Protein AF-A0A1H8G6H4-F1 (afdb_monomer)

Organism: NCBI:txid1333845

Sequence (285 aa):
MTRKPVVCRILAFFGGSRLGKGNLHYEVYKLEYKEWYMEYKIHKNRPGLLGDIASMLGMLEVNILTINGVEDKTRGMLLETNDDEKIRLMGEMLKKVENITVTALRSPRLVDKLAVRHGRYIDRDSDDRKTFRFTRDELGLLVDFLGELFKRDGNQVIGLRGMPRVGKTESIIAGSVCAMKRWTFVSSTMLRQTVRSQLAEDEMNPNNIFIIDGIVSTIRSNEKHYNLLKDIMSMPSTKVIEHPDIFVRESEYTYDDFDILIELRNSPSEEILYDTFTTSYSDDL

Structure (mmCIF, N/CA/C/O backbone):
data_AF-A0A1H8G6H4-F1
#
_entry.id   AF-A0A1H8G6H4-F1
#
loop_
_atom_site.group_PDB
_atom_site.id
_atom_site.type_symbol
_atom_site.label_atom_id
_atom_site.label_alt_id
_atom_site.label_comp_id
_atom_site.label_asym_id
_atom_site.label_entity_id
_atom_site.label_seq_id
_atom_site.pdbx_PDB_ins_code
_atom_site.Cartn_x
_atom_site.Cartn_y
_atom_site.Cartn_z
_atom_site.occupancy
_atom_site.B_iso_or_equiv
_atom_site.auth_seq_id
_atom_site.auth_comp_id
_atom_site.auth_asym_id
_atom_site.auth_atom_id
_atom_site.pdbx_PDB_model_num
ATOM 1 N N . MET A 1 1 ? 20.762 1.946 19.469 1.00 32.09 1 MET A N 1
ATOM 2 C CA . MET A 1 1 ? 20.998 1.397 20.823 1.00 32.09 1 MET A CA 1
ATOM 3 C C . MET A 1 1 ? 19.678 1.433 21.590 1.00 32.09 1 MET A C 1
ATOM 5 O O . MET A 1 1 ? 19.413 2.365 22.332 1.00 32.09 1 MET A O 1
ATOM 9 N N . THR A 1 2 ? 18.791 0.473 21.331 1.00 30.77 2 THR A N 1
ATOM 10 C CA . THR A 1 2 ? 17.466 0.370 21.961 1.00 30.77 2 THR A CA 1
ATOM 11 C C . THR A 1 2 ? 17.541 -0.680 23.067 1.00 30.77 2 THR A C 1
ATOM 13 O O . THR A 1 2 ? 17.725 -1.866 22.801 1.00 30.77 2 THR A O 1
ATOM 16 N N . ARG A 1 3 ? 17.464 -0.243 24.330 1.00 34.09 3 ARG A N 1
ATOM 17 C CA . ARG A 1 3 ? 17.368 -1.146 25.486 1.00 34.09 3 ARG A CA 1
ATOM 18 C C . ARG A 1 3 ? 15.993 -1.818 25.452 1.00 34.09 3 ARG A C 1
ATOM 20 O O . ARG A 1 3 ? 14.999 -1.181 25.780 1.00 34.09 3 ARG A O 1
ATOM 27 N N . LYS A 1 4 ? 15.931 -3.085 25.039 1.00 33.97 4 LYS A N 1
ATOM 28 C CA . LYS A 1 4 ? 14.749 -3.933 25.257 1.00 33.97 4 LYS A CA 1
ATOM 29 C C . LYS A 1 4 ? 14.719 -4.373 26.729 1.00 33.97 4 LYS A C 1
ATOM 31 O O . LYS A 1 4 ? 15.785 -4.691 27.263 1.00 33.97 4 LYS A O 1
ATOM 36 N N . PRO A 1 5 ? 13.555 -4.404 27.395 1.00 33.94 5 PRO A N 1
ATOM 37 C CA . PRO A 1 5 ? 13.465 -4.908 28.757 1.00 33.94 5 PRO A CA 1
ATOM 38 C C . PRO A 1 5 ? 13.644 -6.431 28.732 1.00 33.94 5 PRO A C 1
ATOM 40 O O . PRO A 1 5 ? 12.832 -7.158 28.167 1.00 33.94 5 PRO A O 1
ATOM 43 N N . VAL A 1 6 ? 14.733 -6.921 29.323 1.00 37.16 6 VAL A N 1
ATOM 44 C CA . VAL A 1 6 ? 14.917 -8.347 29.614 1.00 37.16 6 VAL A CA 1
ATOM 45 C C . VAL A 1 6 ? 14.203 -8.610 30.935 1.00 37.16 6 VAL A C 1
ATOM 47 O O . VAL A 1 6 ? 14.723 -8.285 32.000 1.00 37.16 6 VAL A O 1
ATOM 50 N N . VAL A 1 7 ? 12.983 -9.143 30.881 1.00 39.16 7 VAL A N 1
ATOM 51 C CA . VAL A 1 7 ? 12.269 -9.570 32.090 1.00 39.16 7 VAL A CA 1
ATOM 52 C C . VAL A 1 7 ? 12.821 -10.932 32.503 1.00 39.16 7 VAL A C 1
ATOM 54 O O . VAL A 1 7 ? 12.459 -11.964 31.947 1.00 39.16 7 VAL A O 1
ATOM 57 N N . CYS A 1 8 ? 13.729 -10.936 33.477 1.00 32.91 8 CYS A N 1
ATOM 58 C CA . CYS A 1 8 ? 14.223 -12.152 34.113 1.00 32.91 8 CYS A CA 1
ATOM 59 C C . CYS A 1 8 ? 13.204 -12.588 35.179 1.00 32.91 8 CYS A C 1
ATOM 61 O O . CYS A 1 8 ? 13.215 -12.084 36.302 1.00 32.91 8 CYS A O 1
ATOM 63 N N . ARG A 1 9 ? 12.257 -13.467 34.828 1.00 38.50 9 ARG A N 1
ATOM 64 C CA . ARG A 1 9 ? 11.313 -14.032 35.805 1.00 38.50 9 ARG A CA 1
ATOM 65 C C . ARG A 1 9 ? 12.000 -15.201 36.516 1.00 38.50 9 ARG A C 1
ATOM 67 O O . ARG A 1 9 ? 12.172 -16.267 35.935 1.00 38.50 9 ARG A O 1
ATOM 74 N N . ILE A 1 10 ? 12.399 -15.004 37.773 1.00 37.19 10 ILE A N 1
ATOM 75 C CA . ILE A 1 10 ? 12.846 -16.097 38.646 1.00 37.19 10 ILE A CA 1
ATOM 76 C C . ILE A 1 10 ? 11.605 -16.926 38.996 1.00 37.19 10 ILE A C 1
ATOM 78 O O . ILE A 1 10 ? 10.792 -16.519 39.824 1.00 37.19 10 ILE A O 1
ATOM 82 N N . LEU A 1 11 ? 11.440 -18.084 38.358 1.00 36.09 11 LEU A N 1
ATOM 83 C CA . LEU A 1 11 ? 10.538 -19.126 38.846 1.00 36.09 11 LEU A CA 1
ATOM 84 C C . LEU A 1 11 ? 11.180 -19.743 40.095 1.00 36.09 11 LEU A C 1
ATOM 86 O O . LEU A 1 11 ? 11.987 -20.665 40.013 1.00 36.09 11 LEU A O 1
ATOM 90 N N . ALA A 1 12 ? 10.856 -19.193 41.265 1.00 33.31 12 ALA A N 1
ATOM 91 C CA . ALA A 1 12 ? 11.192 -19.813 42.538 1.00 33.31 12 ALA A CA 1
ATOM 92 C C . ALA A 1 12 ? 10.296 -21.048 42.727 1.00 33.31 12 ALA A C 1
ATOM 94 O O . ALA A 1 12 ? 9.159 -20.943 43.184 1.00 33.31 12 ALA A O 1
ATOM 95 N N . PHE A 1 13 ? 10.799 -22.223 42.348 1.00 32.94 13 PHE A N 1
ATOM 96 C CA . PHE A 1 13 ? 10.204 -23.498 42.741 1.00 32.94 13 PHE A CA 1
ATOM 97 C C . PHE A 1 13 ? 10.356 -23.651 44.263 1.00 32.94 13 PHE A C 1
ATOM 99 O O . PHE A 1 13 ? 11.442 -23.927 44.771 1.00 32.94 13 PHE A O 1
ATOM 106 N N . PHE A 1 14 ? 9.265 -23.452 45.006 1.00 34.78 14 PHE A N 1
ATOM 107 C CA . PHE A 1 14 ? 9.175 -23.881 46.400 1.00 34.78 14 PHE A CA 1
ATOM 108 C C . PHE A 1 14 ? 9.024 -25.407 46.420 1.00 34.78 14 PHE A C 1
ATOM 110 O O . PHE A 1 14 ? 7.949 -25.946 46.180 1.00 34.78 14 PHE A O 1
ATOM 117 N N . GLY A 1 15 ? 10.121 -26.105 46.696 1.00 31.62 15 GLY A N 1
ATOM 118 C CA . GLY A 1 15 ? 10.146 -27.546 46.916 1.00 31.62 15 GLY A CA 1
ATOM 119 C C . GLY A 1 15 ? 11.452 -27.914 47.600 1.00 31.62 15 GLY A C 1
ATOM 120 O O . GLY A 1 15 ? 12.518 -27.821 47.003 1.00 31.62 15 GLY A O 1
ATOM 121 N N . GLY A 1 16 ? 11.378 -28.224 48.892 1.00 37.16 16 GLY A N 1
ATOM 122 C CA . GLY A 1 16 ? 12.545 -28.449 49.733 1.00 37.16 16 GLY A CA 1
ATOM 123 C C . GLY A 1 16 ? 13.411 -29.643 49.319 1.00 37.16 16 GLY A C 1
ATOM 124 O O . GLY A 1 16 ? 12.950 -30.590 48.691 1.00 37.16 16 GLY A O 1
ATOM 125 N N . SER A 1 17 ? 14.640 -29.601 49.842 1.00 36.44 17 SER A N 1
ATOM 126 C CA . SER A 1 17 ? 15.633 -30.671 50.033 1.00 36.44 17 SER A CA 1
ATOM 127 C C . SER A 1 17 ? 16.762 -30.870 48.991 1.00 36.44 17 SER A C 1
ATOM 129 O O . SER A 1 17 ? 16.577 -31.376 47.896 1.00 36.44 17 SER A O 1
ATOM 131 N N . ARG A 1 18 ? 17.974 -30.541 49.483 1.00 39.38 18 ARG A N 1
ATOM 132 C CA . ARG A 1 18 ? 19.340 -31.036 49.183 1.00 39.38 18 ARG A CA 1
ATOM 133 C C . ARG A 1 18 ? 19.968 -30.805 47.791 1.00 39.38 18 ARG A C 1
ATOM 135 O O . ARG A 1 18 ? 19.714 -31.521 46.840 1.00 39.38 18 ARG A O 1
ATOM 142 N N . LEU A 1 19 ? 20.944 -29.884 47.804 1.00 43.44 19 LEU A N 1
ATOM 143 C CA . LEU A 1 19 ? 22.261 -29.897 47.134 1.00 43.44 19 LEU A CA 1
ATOM 144 C C . LEU A 1 19 ? 22.375 -30.496 45.718 1.00 43.44 19 LEU A C 1
ATOM 146 O O . LEU A 1 19 ? 22.555 -31.695 45.538 1.00 43.44 19 LEU A O 1
ATOM 150 N N . GLY A 1 20 ? 22.530 -29.596 44.747 1.00 33.31 20 GLY A N 1
ATOM 151 C CA . GLY A 1 20 ? 23.263 -29.821 43.505 1.00 33.31 20 GLY A CA 1
ATOM 152 C C . GLY A 1 20 ? 23.556 -28.472 42.853 1.00 33.31 20 GLY A C 1
ATOM 153 O O . GLY A 1 20 ? 22.636 -27.685 42.650 1.00 33.31 20 GLY A O 1
ATOM 154 N N . LYS A 1 21 ? 24.826 -28.159 42.560 1.00 40.12 21 LYS A N 1
ATOM 155 C CA . LYS A 1 21 ? 25.199 -27.001 41.729 1.00 40.12 21 LYS A CA 1
ATOM 156 C C . LYS A 1 21 ? 24.709 -27.262 40.299 1.00 40.12 21 LYS A C 1
ATOM 158 O O . LYS A 1 21 ? 25.462 -27.759 39.471 1.00 40.12 21 LYS A O 1
ATOM 163 N N . GLY A 1 22 ? 23.434 -26.998 40.035 1.00 35.03 22 GLY A N 1
ATOM 164 C CA . GLY A 1 22 ? 22.866 -27.017 38.693 1.00 35.03 22 GLY A CA 1
ATOM 165 C C . GLY A 1 22 ? 23.178 -25.698 37.998 1.00 35.03 22 GLY A C 1
ATOM 166 O O . GLY A 1 22 ? 22.845 -24.635 38.520 1.00 35.03 22 GLY A O 1
ATOM 167 N N . ASN A 1 23 ? 23.827 -25.760 36.835 1.00 37.78 23 ASN A N 1
ATOM 168 C CA . ASN A 1 23 ? 23.884 -24.632 35.912 1.00 37.78 23 ASN A CA 1
ATOM 169 C C . ASN A 1 23 ? 22.447 -24.185 35.622 1.00 37.78 23 ASN A C 1
ATOM 171 O O . ASN A 1 23 ? 21.677 -24.944 35.033 1.00 37.78 23 ASN A O 1
ATOM 175 N N . LEU A 1 24 ? 22.081 -22.969 36.041 1.00 39.28 24 LEU A N 1
ATOM 176 C CA . LEU A 1 24 ? 20.853 -22.338 35.572 1.00 39.28 24 LEU A CA 1
ATOM 177 C C . LEU A 1 24 ? 21.016 -22.086 34.071 1.00 39.28 24 LEU A C 1
ATOM 179 O O . LEU A 1 24 ? 21.662 -21.126 33.653 1.00 39.28 24 LEU A O 1
ATOM 183 N N . HIS A 1 25 ? 20.442 -22.970 33.263 1.00 39.91 25 HIS A N 1
ATOM 184 C CA . HIS A 1 25 ? 20.165 -22.680 31.868 1.00 39.91 25 HIS A CA 1
ATOM 185 C C . HIS A 1 25 ? 19.102 -21.578 31.836 1.00 39.91 25 HIS A C 1
ATOM 187 O O . HIS A 1 25 ? 17.925 -21.825 32.089 1.00 39.91 25 HIS A O 1
ATOM 193 N N . TYR A 1 26 ? 19.529 -20.343 31.576 1.00 48.12 26 TYR A N 1
ATOM 194 C CA . TYR A 1 26 ? 18.616 -19.256 31.248 1.00 48.12 26 TYR A CA 1
ATOM 195 C C . TYR A 1 26 ? 18.152 -19.456 29.812 1.00 48.12 26 TYR A C 1
ATOM 197 O O . TYR A 1 26 ? 18.819 -19.054 28.859 1.00 48.12 26 TYR A O 1
ATOM 205 N N . GLU A 1 27 ? 17.012 -20.111 29.657 1.00 46.81 27 GLU A N 1
ATOM 206 C CA . GLU A 1 27 ? 16.301 -20.128 28.392 1.00 46.81 27 GLU A CA 1
ATOM 207 C C . GLU A 1 27 ? 15.645 -18.751 28.232 1.00 46.81 27 GLU A C 1
ATOM 209 O O . GLU A 1 27 ? 14.712 -18.383 28.948 1.00 46.81 27 GLU A O 1
ATOM 214 N N . VAL A 1 28 ? 16.217 -17.917 27.362 1.00 50.47 28 VAL A N 1
ATOM 215 C CA . VAL A 1 28 ? 15.643 -16.612 27.031 1.00 50.47 28 VAL A CA 1
ATOM 216 C C . VAL A 1 28 ? 14.411 -16.875 26.171 1.00 50.47 28 VAL A C 1
ATOM 218 O O . VAL A 1 28 ? 14.498 -16.936 24.947 1.00 50.47 28 VAL A O 1
ATOM 221 N N . TYR A 1 29 ? 13.255 -17.044 26.812 1.00 53.50 29 TYR A N 1
ATOM 222 C CA . TYR A 1 29 ? 11.973 -17.061 26.117 1.00 53.50 29 TYR A CA 1
ATOM 223 C C . TYR A 1 29 ? 11.752 -15.680 25.501 1.00 53.50 29 TYR A C 1
ATOM 225 O O . TYR A 1 29 ? 11.458 -14.696 26.183 1.00 53.50 29 TYR A O 1
ATOM 233 N N . LYS A 1 30 ? 11.951 -15.589 24.188 1.00 53.22 30 LYS A N 1
ATOM 234 C CA . LYS A 1 30 ? 11.634 -14.396 23.413 1.00 53.22 30 LYS A CA 1
ATOM 235 C C . LYS A 1 30 ? 10.109 -14.323 23.336 1.00 53.22 30 LYS A C 1
ATOM 237 O O . LYS A 1 30 ? 9.498 -15.080 22.594 1.00 53.22 30 LYS A O 1
ATOM 242 N N . LEU A 1 31 ? 9.495 -13.467 24.152 1.00 65.88 31 LEU A N 1
ATOM 243 C CA . LEU A 1 31 ? 8.061 -13.196 24.055 1.00 65.88 31 LEU A CA 1
ATOM 244 C C . LEU A 1 31 ? 7.790 -12.574 22.682 1.00 65.88 31 LEU A C 1
ATOM 246 O O . LEU A 1 31 ? 8.259 -11.471 22.394 1.00 65.88 31 LEU A O 1
ATOM 250 N N . GLU A 1 32 ? 7.087 -13.308 21.826 1.00 83.06 32 GLU A N 1
ATOM 251 C CA . GLU A 1 32 ? 6.642 -12.803 20.534 1.00 83.06 32 GLU A CA 1
ATOM 252 C C . GLU A 1 32 ? 5.376 -11.980 20.734 1.00 83.06 32 GLU A C 1
ATOM 254 O O . GLU A 1 32 ? 4.321 -12.493 21.099 1.00 83.06 32 GLU A O 1
ATOM 259 N N . TYR A 1 33 ? 5.507 -10.676 20.520 1.00 88.94 33 TYR A N 1
ATOM 260 C CA . TYR A 1 33 ? 4.379 -9.765 20.486 1.00 88.94 33 TYR A CA 1
ATOM 261 C C . TYR A 1 33 ? 3.776 -9.772 19.082 1.00 88.94 33 TYR A C 1
ATOM 263 O O . TYR A 1 33 ? 4.491 -9.682 18.083 1.00 88.94 33 TYR A O 1
ATOM 271 N N . LYS A 1 34 ? 2.453 -9.891 19.018 1.00 93.12 34 LYS A N 1
ATOM 272 C CA . LYS A 1 34 ? 1.665 -9.857 17.792 1.00 93.12 34 LYS A CA 1
ATOM 273 C C . LYS A 1 34 ? 0.885 -8.555 17.720 1.00 93.12 34 LYS A C 1
ATOM 275 O O . LYS A 1 34 ? 0.299 -8.108 18.708 1.00 93.12 34 LYS A O 1
ATOM 280 N N . GLU A 1 35 ? 0.847 -7.981 16.526 1.00 95.00 35 GLU A N 1
ATOM 281 C CA . GLU A 1 35 ? 0.029 -6.811 16.239 1.00 95.00 35 GLU A CA 1
ATOM 282 C C . GLU A 1 35 ? -1.408 -7.209 15.888 1.00 95.00 35 GLU A C 1
ATOM 284 O O . GLU A 1 35 ? -1.658 -8.182 15.170 1.00 95.00 35 GLU A O 1
ATOM 289 N N . TRP A 1 36 ? -2.354 -6.391 16.336 1.00 96.69 36 TRP A N 1
ATOM 290 C CA . TRP A 1 36 ? -3.782 -6.540 16.097 1.00 96.69 36 TRP A CA 1
ATOM 291 C C . TRP A 1 36 ? -4.374 -5.220 15.613 1.00 96.69 36 TRP A C 1
ATOM 293 O O . TRP A 1 36 ? -3.993 -4.142 16.060 1.00 96.69 36 TRP A O 1
ATOM 303 N N . TYR A 1 37 ? -5.329 -5.304 14.698 1.00 96.56 37 TYR A N 1
ATOM 304 C CA . TYR A 1 37 ? -6.153 -4.187 14.273 1.00 96.56 37 TYR A CA 1
ATOM 305 C C . TYR A 1 37 ? -7.534 -4.303 14.901 1.00 96.56 37 TYR A C 1
ATOM 307 O O . TYR A 1 37 ? -8.221 -5.312 14.715 1.00 96.56 37 TYR A O 1
ATOM 315 N N . MET A 1 38 ? -7.936 -3.251 15.607 1.00 96.00 38 MET A N 1
ATOM 316 C CA . MET A 1 38 ? -9.292 -3.075 16.101 1.00 96.00 38 MET A CA 1
ATOM 317 C C . MET A 1 38 ? -9.921 -1.854 15.438 1.00 96.00 38 MET A C 1
ATOM 319 O O . MET A 1 38 ? -9.340 -0.771 15.441 1.00 96.00 38 MET A O 1
ATOM 323 N N . GLU A 1 39 ? -11.132 -2.015 14.927 1.00 95.50 39 GLU A N 1
ATOM 324 C CA . GLU A 1 39 ? -11.950 -0.925 14.409 1.00 95.50 39 GLU A CA 1
ATOM 325 C C . GLU A 1 39 ? -13.295 -0.923 15.119 1.00 95.50 39 GLU A C 1
ATOM 327 O O . GLU A 1 39 ? -13.893 -1.981 15.345 1.00 95.50 39 GLU A O 1
ATOM 332 N N . TYR A 1 40 ? -13.773 0.263 15.478 1.00 94.25 40 TYR A N 1
ATOM 333 C CA . TYR A 1 40 ? -15.100 0.414 16.048 1.00 94.25 40 TYR A CA 1
ATOM 334 C C . TYR A 1 40 ? -15.781 1.702 15.597 1.00 94.25 40 TYR A C 1
ATOM 336 O O . TYR A 1 40 ? -15.162 2.763 15.483 1.00 94.25 40 TYR A O 1
ATOM 344 N N . LYS A 1 41 ? -17.096 1.608 15.399 1.00 93.81 41 LYS A N 1
ATOM 345 C CA . LYS A 1 41 ? -17.983 2.733 15.106 1.00 93.81 41 LYS A CA 1
ATOM 346 C C . LYS A 1 41 ? -18.648 3.220 16.385 1.00 93.81 41 LYS A C 1
ATOM 348 O O . LYS A 1 41 ? -19.178 2.422 17.153 1.00 93.81 41 LYS A O 1
ATOM 353 N N . ILE A 1 42 ? -18.640 4.527 16.607 1.00 92.81 42 ILE A N 1
ATOM 354 C CA . ILE A 1 42 ? -19.273 5.181 17.751 1.00 92.81 42 ILE A CA 1
ATOM 355 C C . ILE A 1 42 ? -20.711 5.548 17.378 1.00 92.81 42 ILE A C 1
ATOM 357 O O . ILE A 1 42 ? -20.947 6.320 16.451 1.00 92.81 42 ILE A O 1
ATOM 361 N N . HIS A 1 43 ? -21.684 5.050 18.137 1.00 90.12 43 HIS A N 1
ATOM 362 C CA . HIS A 1 43 ? -23.098 5.410 17.970 1.00 90.12 43 HIS A CA 1
ATOM 363 C C . HIS A 1 43 ? -23.477 6.591 18.855 1.00 90.12 43 HIS A C 1
ATOM 365 O O . HIS A 1 43 ? -24.101 7.550 18.397 1.00 90.12 43 HIS A O 1
ATOM 371 N N . LYS A 1 44 ? -23.032 6.552 20.116 1.00 84.19 44 LYS A N 1
ATOM 372 C CA . LYS A 1 44 ? -23.250 7.603 21.116 1.00 84.19 44 LYS A CA 1
ATOM 373 C C . LYS A 1 44 ? -21.903 8.146 21.576 1.00 84.19 44 LYS A C 1
ATOM 375 O O . LYS A 1 44 ? -21.168 7.482 22.306 1.00 84.19 44 LYS A O 1
ATOM 380 N N . ASN A 1 45 ? -21.576 9.359 21.136 1.00 75.56 45 ASN A N 1
ATOM 381 C CA . ASN A 1 45 ? -20.329 10.013 21.515 1.00 75.56 45 ASN A CA 1
ATOM 382 C C . ASN A 1 45 ? -20.455 10.592 22.930 1.00 75.56 45 ASN A C 1
ATOM 384 O O . ASN A 1 45 ? -20.861 11.740 23.103 1.00 75.56 45 ASN A O 1
ATOM 388 N N . ARG A 1 46 ? -20.155 9.771 23.941 1.00 82.81 46 ARG A N 1
ATOM 389 C CA . ARG A 1 46 ? -20.073 10.229 25.329 1.00 82.81 46 ARG A CA 1
ATOM 390 C C . ARG A 1 46 ? -18.642 10.654 25.672 1.00 82.81 46 ARG A C 1
ATOM 392 O O . ARG A 1 46 ? -17.706 9.918 25.336 1.00 82.81 46 ARG A O 1
ATOM 399 N N . PRO A 1 47 ? -18.452 11.785 26.375 1.00 77.00 47 PRO A N 1
ATOM 400 C CA . PRO A 1 47 ? -17.165 12.114 26.976 1.00 77.00 47 PRO A CA 1
ATOM 401 C C . PRO A 1 47 ? -16.636 10.921 27.788 1.00 77.00 47 PRO A C 1
ATOM 403 O O . PRO A 1 47 ? -17.391 10.287 28.524 1.00 77.00 47 PRO A O 1
ATOM 406 N N . GLY A 1 48 ? -15.359 10.579 27.608 1.00 83.81 48 GLY A N 1
ATOM 407 C CA . GLY A 1 48 ? -14.706 9.479 28.329 1.00 83.81 48 GLY A CA 1
ATOM 408 C C . GLY A 1 48 ? -14.766 8.096 27.668 1.00 83.81 48 GLY A C 1
ATOM 409 O O . GLY A 1 48 ? -14.026 7.222 28.095 1.00 83.81 48 GLY A O 1
ATOM 410 N N . LEU A 1 49 ? -15.530 7.885 26.585 1.00 87.75 49 LEU A N 1
ATOM 411 C CA . LEU A 1 49 ? -15.616 6.570 25.919 1.00 87.75 49 LEU A CA 1
ATOM 412 C C . LEU A 1 49 ? -14.245 5.999 25.514 1.00 87.75 49 LEU A C 1
ATOM 414 O O . LEU A 1 49 ? -13.980 4.817 25.710 1.00 87.75 49 LEU A O 1
ATOM 418 N N . LEU A 1 50 ? -13.375 6.842 24.950 1.00 88.56 50 LEU A N 1
ATOM 419 C CA . LEU A 1 50 ? -12.011 6.438 24.609 1.00 88.56 50 LEU A CA 1
ATOM 420 C C . LEU A 1 50 ? -11.189 6.105 25.862 1.00 88.56 50 LEU A C 1
ATOM 422 O O . LEU A 1 50 ? -10.411 5.158 25.838 1.00 88.56 50 LEU A O 1
ATOM 426 N N . GLY A 1 51 ? -11.383 6.863 26.944 1.00 90.44 51 GLY A N 1
ATOM 427 C CA . GLY A 1 51 ? -10.747 6.597 28.231 1.00 90.44 51 GLY A CA 1
ATOM 428 C C . GLY A 1 51 ? -11.114 5.212 28.751 1.00 90.44 51 GLY A C 1
ATOM 429 O O . GLY A 1 51 ? -10.224 4.442 29.076 1.00 90.44 51 GLY A O 1
ATOM 430 N N . ASP A 1 52 ? -12.395 4.850 28.710 1.00 89.69 52 ASP A N 1
ATOM 431 C CA . ASP A 1 52 ? -12.865 3.549 29.194 1.00 89.69 52 ASP A CA 1
ATOM 432 C C . ASP A 1 52 ? -12.293 2.377 28.380 1.00 89.69 52 ASP A C 1
ATOM 434 O O . ASP A 1 52 ? -11.854 1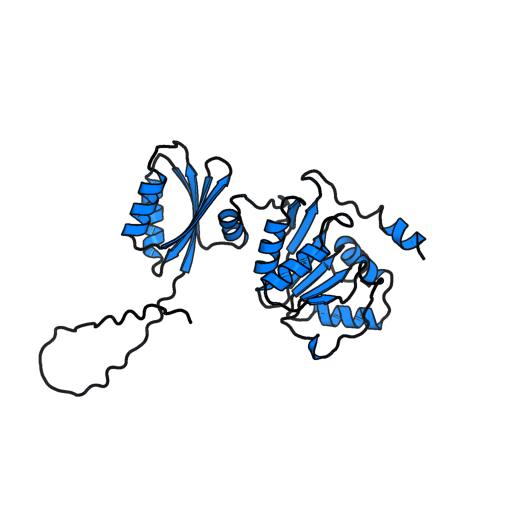.376 28.948 1.00 89.69 52 ASP A O 1
ATOM 438 N N . ILE A 1 53 ? -12.239 2.512 27.048 1.00 91.38 53 ILE A N 1
ATOM 439 C CA . ILE A 1 53 ? -11.616 1.508 26.168 1.00 91.38 53 ILE A CA 1
ATOM 440 C C . ILE A 1 53 ? -10.111 1.404 26.459 1.00 91.38 53 ILE A C 1
ATOM 442 O O . ILE A 1 53 ? -9.584 0.299 26.584 1.00 91.38 53 ILE A O 1
ATOM 446 N N . ALA A 1 54 ? -9.419 2.539 26.604 1.00 91.50 54 ALA A N 1
ATOM 447 C CA . ALA A 1 54 ? -7.991 2.576 26.911 1.00 91.50 54 ALA A CA 1
ATOM 448 C C . ALA A 1 54 ? -7.675 1.992 28.298 1.00 91.50 54 ALA A C 1
ATOM 450 O O . ALA A 1 54 ? -6.687 1.276 28.446 1.00 91.50 54 ALA A O 1
ATOM 451 N N . SER A 1 55 ? -8.523 2.235 29.301 1.00 91.88 55 SER A N 1
ATOM 452 C CA . SER A 1 55 ? -8.396 1.642 30.633 1.00 91.88 55 SER A CA 1
ATOM 453 C C . SER A 1 55 ? -8.548 0.124 30.591 1.00 91.88 55 SER A C 1
ATOM 455 O O . SER A 1 55 ? -7.728 -0.576 31.177 1.00 91.88 55 SER A O 1
ATOM 457 N N . MET A 1 56 ? -9.535 -0.400 29.858 1.00 91.31 56 MET A N 1
ATOM 458 C CA . MET A 1 56 ? -9.715 -1.846 29.687 1.00 91.31 56 MET A CA 1
ATOM 459 C C . MET A 1 56 ? -8.513 -2.493 28.978 1.00 91.31 56 MET A C 1
ATOM 461 O O . MET A 1 56 ? -8.025 -3.530 29.424 1.00 91.31 56 MET A O 1
ATOM 465 N N . LEU A 1 57 ? -8.002 -1.866 27.913 1.00 93.31 57 LEU A N 1
ATOM 466 C CA . LEU A 1 57 ? -6.777 -2.298 27.229 1.00 93.31 57 LEU A CA 1
ATOM 467 C C . LEU A 1 57 ? -5.579 -2.324 28.187 1.00 93.31 57 LEU A C 1
ATOM 469 O O . LEU A 1 57 ? -4.854 -3.316 28.241 1.00 93.31 57 LEU A O 1
ATOM 473 N N . GLY A 1 58 ? -5.422 -1.274 28.997 1.00 90.69 58 GLY A N 1
ATOM 474 C CA . GLY A 1 58 ? -4.382 -1.190 30.020 1.00 90.69 58 GLY A CA 1
ATOM 475 C C . GLY A 1 58 ? -4.492 -2.287 31.082 1.00 90.69 58 GLY A C 1
ATOM 476 O O . GLY A 1 58 ? -3.484 -2.889 31.436 1.00 90.69 58 GLY A O 1
ATOM 477 N N . MET A 1 59 ? -5.706 -2.604 31.547 1.00 91.75 59 MET A N 1
ATOM 478 C CA . MET A 1 59 ? -5.951 -3.682 32.519 1.00 91.75 59 MET A CA 1
ATOM 479 C C . MET A 1 59 ? -5.618 -5.072 31.971 1.00 91.75 59 MET A C 1
ATOM 481 O O . MET A 1 59 ? -5.217 -5.948 32.733 1.00 91.75 59 MET A O 1
ATOM 485 N N . LEU A 1 60 ? -5.780 -5.278 30.663 1.00 91.44 60 LEU A N 1
ATOM 486 C CA . LEU A 1 60 ? -5.388 -6.515 29.988 1.00 91.44 60 LEU A CA 1
ATOM 487 C C . LEU A 1 60 ? -3.898 -6.529 29.608 1.00 91.44 60 LEU A C 1
ATOM 489 O O . LEU A 1 60 ? -3.418 -7.536 29.096 1.00 91.44 60 LEU A O 1
ATOM 493 N N . GLU A 1 61 ? -3.148 -5.451 29.859 1.00 92.06 61 GLU A N 1
ATOM 494 C CA . GLU A 1 61 ? -1.771 -5.264 29.376 1.00 92.06 61 GLU A CA 1
ATOM 495 C C . GLU A 1 61 ? -1.673 -5.426 27.846 1.00 92.06 61 GLU A C 1
ATOM 497 O O . GLU A 1 61 ? -0.772 -6.083 27.317 1.00 92.06 61 GLU A O 1
ATOM 502 N N . VAL A 1 62 ? -2.648 -4.867 27.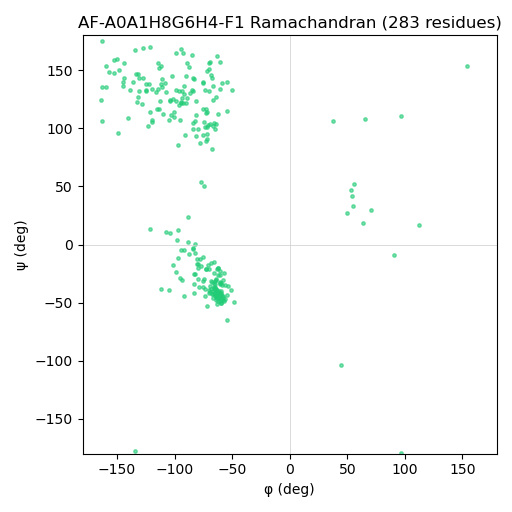128 1.00 94.50 62 VAL A N 1
ATOM 503 C CA . VAL A 1 62 ? -2.617 -4.744 25.669 1.00 94.50 62 VAL A CA 1
ATOM 504 C C . VAL A 1 62 ? -2.102 -3.350 25.330 1.00 94.50 62 VAL A C 1
ATOM 506 O O . VAL A 1 62 ? -2.698 -2.340 25.710 1.00 94.50 62 VAL A O 1
ATOM 509 N N . ASN A 1 63 ? -0.990 -3.289 24.604 1.00 93.56 63 ASN A N 1
ATOM 510 C CA . ASN A 1 63 ? -0.375 -2.029 24.210 1.00 93.56 63 ASN A CA 1
ATOM 511 C C . ASN A 1 63 ? -1.179 -1.380 23.082 1.00 93.56 63 ASN A C 1
ATOM 513 O O . ASN A 1 63 ? -1.579 -2.050 22.132 1.00 93.56 63 ASN A O 1
ATOM 517 N N . ILE A 1 64 ? -1.355 -0.061 23.149 1.00 94.94 64 ILE A N 1
ATOM 518 C CA . ILE A 1 64 ? -1.868 0.737 22.032 1.00 94.94 64 ILE A CA 1
ATOM 519 C C . ILE A 1 64 ? -0.660 1.305 21.295 1.00 94.94 64 ILE A C 1
ATOM 521 O O . ILE A 1 64 ? -0.000 2.212 21.797 1.00 94.94 64 ILE A O 1
ATOM 525 N N . LEU A 1 65 ? -0.371 0.781 20.106 1.00 93.56 65 LEU A N 1
ATOM 526 C CA . LEU A 1 65 ? 0.698 1.302 19.256 1.00 93.56 65 LEU A CA 1
ATOM 527 C C . LEU A 1 65 ? 0.290 2.631 18.621 1.00 93.56 65 LEU A C 1
ATOM 529 O O . LEU A 1 65 ? 1.073 3.575 18.560 1.00 93.56 65 LEU A O 1
ATOM 533 N N . THR A 1 66 ? -0.942 2.716 18.118 1.00 93.00 66 THR A N 1
ATOM 534 C CA . THR A 1 66 ? -1.501 3.937 17.523 1.00 93.00 66 THR A CA 1
ATOM 535 C C . THR A 1 66 ? -3.023 3.884 17.574 1.00 93.00 66 THR A C 1
ATOM 537 O O . THR A 1 66 ? -3.621 2.815 17.459 1.00 93.00 66 THR A O 1
ATOM 540 N N . ILE A 1 67 ? -3.656 5.047 17.708 1.00 92.50 67 ILE A N 1
ATOM 541 C CA . ILE A 1 67 ? -5.096 5.230 17.546 1.00 92.50 67 ILE A CA 1
ATOM 542 C C . ILE A 1 67 ? -5.367 6.483 16.720 1.00 92.50 67 ILE A C 1
ATOM 544 O O . ILE A 1 67 ? -4.732 7.512 16.942 1.00 92.50 67 ILE A O 1
ATOM 548 N N . ASN A 1 68 ? -6.347 6.416 15.819 1.00 92.31 68 ASN A N 1
ATOM 549 C CA . ASN A 1 68 ? -6.827 7.593 15.105 1.00 92.31 68 ASN A CA 1
ATOM 550 C C . ASN A 1 68 ? -8.310 7.473 14.723 1.00 92.31 68 ASN A C 1
ATOM 552 O O . ASN A 1 68 ? -8.877 6.376 14.701 1.00 92.31 68 ASN A O 1
ATOM 556 N N . GLY A 1 69 ? -8.948 8.612 14.451 1.00 90.06 69 GLY A N 1
ATOM 557 C CA . GLY A 1 69 ? -10.212 8.626 13.715 1.00 90.06 69 GLY A CA 1
ATOM 558 C C . GLY A 1 69 ? -9.919 8.329 12.250 1.00 90.06 69 GLY A C 1
ATOM 559 O O . GLY A 1 69 ? -8.963 8.884 11.727 1.00 90.06 69 GLY A O 1
ATOM 560 N N . VAL A 1 70 ? -10.681 7.430 11.627 1.00 84.75 70 VAL A N 1
ATOM 561 C CA . VAL A 1 70 ? -10.463 7.049 10.219 1.00 84.75 70 VAL A CA 1
ATOM 562 C C . VAL A 1 70 ? -11.523 7.670 9.316 1.00 84.75 70 VAL A C 1
ATOM 564 O O . VAL A 1 70 ? -11.213 8.130 8.230 1.00 84.75 70 VAL A O 1
ATOM 567 N N . GLU A 1 71 ? -12.774 7.726 9.767 1.00 84.00 71 GLU A N 1
ATOM 568 C CA . GLU A 1 71 ? -13.850 8.411 9.050 1.00 84.00 71 GLU A CA 1
ATOM 569 C C . GLU A 1 71 ? -15.018 8.655 10.006 1.00 84.00 71 GLU A C 1
ATOM 571 O O . GLU A 1 71 ? -15.389 7.755 10.762 1.00 84.00 71 GLU A O 1
ATOM 576 N N . ASP A 1 72 ? -15.601 9.856 9.996 1.00 84.38 72 ASP A N 1
ATOM 577 C CA . ASP A 1 72 ? -16.743 10.248 10.829 1.00 84.38 72 ASP A CA 1
ATOM 578 C C . ASP A 1 72 ? -16.633 9.810 12.307 1.00 84.38 72 ASP A C 1
ATOM 580 O O . ASP A 1 72 ? -15.930 10.400 13.129 1.00 84.38 72 ASP A O 1
ATOM 584 N N . LYS A 1 73 ? -17.386 8.761 12.661 1.00 88.56 73 LYS A N 1
ATOM 585 C CA . LYS A 1 73 ? -17.523 8.192 14.003 1.00 88.56 73 LYS A CA 1
ATOM 586 C C . LYS A 1 73 ? -16.746 6.884 14.159 1.00 88.56 73 LYS A C 1
ATOM 588 O O . LYS A 1 73 ? -16.934 6.188 15.155 1.00 88.56 73 LYS A O 1
ATOM 593 N N . THR A 1 74 ? -15.906 6.535 13.195 1.00 92.00 74 THR A N 1
ATOM 594 C CA . THR A 1 74 ? -15.116 5.308 13.171 1.00 92.00 74 THR A CA 1
ATOM 595 C C . THR A 1 74 ? -13.698 5.584 13.642 1.00 92.00 74 THR A C 1
ATOM 597 O O . THR A 1 74 ? -13.043 6.541 13.221 1.00 92.00 74 THR A O 1
ATOM 600 N N . ARG A 1 75 ? -13.212 4.732 14.542 1.00 92.62 75 ARG A N 1
ATOM 601 C CA . ARG A 1 75 ? -11.848 4.780 15.064 1.00 92.62 75 ARG A CA 1
ATOM 602 C C . ARG A 1 75 ? -11.150 3.462 14.797 1.00 92.62 75 ARG A C 1
ATOM 604 O O . ARG A 1 75 ? -11.731 2.398 14.999 1.00 92.62 75 ARG A O 1
ATOM 611 N N . GLY A 1 76 ? -9.894 3.565 14.389 1.00 94.88 76 GLY A N 1
ATOM 612 C CA .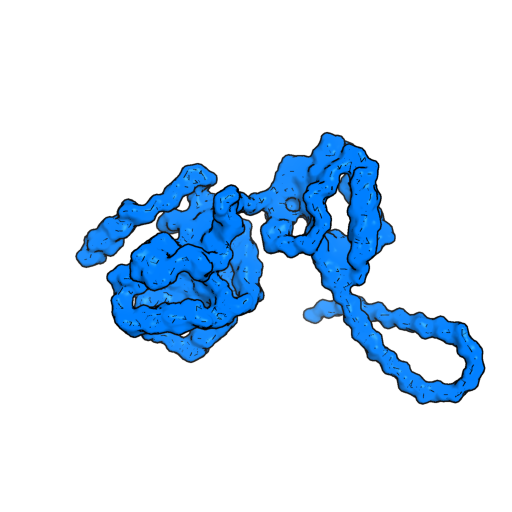 GLY A 1 76 ? -8.996 2.434 14.222 1.00 94.88 76 GLY A CA 1
ATOM 613 C C . GLY A 1 76 ? -7.889 2.474 15.270 1.00 94.88 76 GLY A C 1
ATOM 614 O O . GLY A 1 76 ? -7.386 3.544 15.623 1.00 94.88 76 GLY A O 1
ATOM 615 N N . MET A 1 77 ? -7.510 1.301 15.764 1.00 95.75 77 MET A N 1
ATOM 616 C CA . MET A 1 77 ? -6.437 1.106 16.730 1.00 95.75 77 MET A CA 1
ATOM 617 C C . MET A 1 77 ? -5.509 -0.003 16.251 1.00 95.75 77 MET A C 1
ATOM 619 O O . MET A 1 77 ? -5.960 -1.090 15.888 1.00 95.75 77 MET A O 1
ATOM 623 N N . LEU A 1 78 ? -4.208 0.275 16.291 1.00 96.12 78 LEU A N 1
ATOM 624 C CA . LEU A 1 78 ? -3.177 -0.749 16.248 1.00 96.12 78 LEU A CA 1
ATOM 625 C C . LEU A 1 78 ? -2.818 -1.111 17.681 1.00 96.12 78 LEU A C 1
ATOM 627 O O . LEU A 1 78 ? -2.426 -0.254 18.475 1.00 96.12 78 LEU A O 1
ATOM 631 N N . LEU A 1 79 ? -2.990 -2.384 17.991 1.00 96.12 79 LEU A N 1
ATOM 632 C CA . LEU A 1 79 ? -2.772 -2.974 19.296 1.00 96.12 79 LEU A CA 1
ATOM 633 C C . LEU A 1 79 ? -1.612 -3.961 19.214 1.00 96.12 79 LEU A C 1
ATOM 635 O O . LEU A 1 79 ? -1.333 -4.507 18.149 1.00 96.12 79 LEU A O 1
ATOM 639 N N . GLU A 1 80 ? -0.966 -4.223 20.338 1.00 96.00 80 GLU A N 1
ATOM 640 C CA . GLU A 1 80 ? 0.096 -5.216 20.435 1.00 96.00 80 GLU A CA 1
ATOM 641 C C . GLU A 1 80 ? -0.043 -6.004 21.738 1.00 96.00 80 GLU A C 1
ATOM 643 O O . GLU A 1 80 ? -0.242 -5.439 22.816 1.00 96.00 80 GLU A O 1
ATOM 648 N N . THR A 1 81 ? 0.048 -7.329 21.643 1.00 94.44 81 THR A N 1
ATOM 649 C CA . THR A 1 81 ? 0.063 -8.207 22.813 1.00 94.44 81 THR A CA 1
ATOM 650 C C . THR A 1 81 ? 0.810 -9.503 22.522 1.00 94.44 81 THR A C 1
ATOM 652 O O . THR A 1 81 ? 0.973 -9.891 21.371 1.00 94.44 81 THR A O 1
ATOM 655 N N . ASN A 1 82 ? 1.268 -10.180 23.567 1.00 92.62 82 ASN A N 1
ATOM 656 C CA . ASN A 1 82 ? 1.902 -11.496 23.498 1.00 92.62 82 ASN A CA 1
ATOM 657 C C . ASN A 1 82 ? 0.929 -12.649 23.807 1.00 92.62 82 ASN A C 1
ATOM 659 O O . ASN A 1 82 ? 1.360 -13.797 23.891 1.00 92.62 82 ASN A O 1
ATOM 663 N N . ASP A 1 83 ? -0.356 -12.351 24.015 1.00 92.75 83 ASP A N 1
ATOM 664 C CA . ASP A 1 83 ? -1.375 -13.329 24.387 1.00 92.75 83 ASP A CA 1
ATOM 665 C C . ASP A 1 83 ? -2.697 -13.047 23.654 1.00 92.75 83 ASP A C 1
ATOM 667 O O . ASP A 1 83 ? -3.412 -12.081 23.933 1.00 92.75 83 ASP A O 1
ATOM 671 N N . ASP A 1 84 ? -3.014 -13.919 22.697 1.00 90.38 84 ASP A N 1
ATOM 672 C CA . ASP A 1 84 ? -4.185 -13.807 21.825 1.00 90.38 84 ASP A CA 1
ATOM 673 C C . ASP A 1 84 ? -5.509 -13.960 22.603 1.00 90.38 84 ASP A C 1
ATOM 675 O O . ASP A 1 84 ? -6.538 -13.408 22.195 1.00 90.38 84 ASP A O 1
ATOM 679 N N . GLU A 1 85 ? -5.502 -14.636 23.760 1.00 92.19 85 GLU A N 1
ATOM 680 C CA . GLU A 1 85 ? -6.693 -14.775 24.606 1.00 92.19 85 GLU A CA 1
ATOM 681 C C . GLU A 1 85 ? -7.136 -13.426 25.180 1.00 92.19 85 GLU A C 1
ATOM 683 O O . GLU A 1 85 ? -8.338 -13.166 25.283 1.00 92.19 85 GLU A O 1
ATOM 688 N N . LYS A 1 86 ? -6.195 -12.518 25.473 1.00 93.12 86 LYS A N 1
ATOM 689 C CA . LYS A 1 86 ? -6.509 -11.153 25.928 1.00 93.12 86 LYS A CA 1
ATOM 690 C C . LYS A 1 86 ? -7.334 -10.401 24.889 1.00 93.12 86 LYS A C 1
ATOM 692 O O . LYS A 1 86 ? -8.314 -9.742 25.235 1.00 93.12 86 LYS A O 1
ATOM 697 N N . ILE A 1 87 ? -6.976 -10.541 23.613 1.00 93.25 87 ILE A N 1
ATOM 698 C CA . ILE A 1 87 ? -7.708 -9.927 22.499 1.00 93.25 87 ILE A CA 1
ATOM 699 C C . ILE A 1 87 ? -9.096 -10.545 22.361 1.00 93.25 87 ILE A C 1
ATOM 701 O O . ILE A 1 87 ? -10.076 -9.817 22.193 1.00 93.25 87 ILE A O 1
ATOM 705 N N . ARG A 1 88 ? -9.206 -11.872 22.483 1.00 91.06 88 ARG A N 1
ATOM 706 C CA . ARG A 1 88 ? -10.492 -12.578 22.431 1.00 91.06 88 ARG A CA 1
ATOM 707 C C . ARG A 1 88 ? -11.437 -12.109 23.539 1.00 91.06 88 ARG A C 1
ATOM 709 O O . ARG A 1 88 ? -12.573 -11.734 23.252 1.00 91.06 88 ARG A O 1
ATOM 716 N N . LEU A 1 89 ? -10.964 -12.079 24.786 1.00 90.88 89 LEU A N 1
ATOM 717 C CA . LEU A 1 89 ? -11.738 -11.625 25.946 1.00 90.88 89 LEU A CA 1
ATOM 718 C C . LEU A 1 89 ? -12.172 -10.165 25.798 1.00 90.88 89 LEU A C 1
ATOM 720 O O . LEU A 1 89 ? -13.344 -9.847 25.999 1.00 90.88 89 LEU A O 1
ATOM 724 N N . MET A 1 90 ? -11.251 -9.294 25.382 1.00 92.19 90 MET A N 1
ATOM 725 C CA . MET A 1 90 ? -11.549 -7.898 25.078 1.00 92.19 90 MET A CA 1
ATOM 726 C C . MET A 1 90 ? -12.653 -7.773 24.022 1.00 92.19 90 MET A C 1
ATOM 728 O O . MET A 1 90 ? -13.599 -7.009 24.204 1.00 92.19 90 MET A O 1
ATOM 732 N N . GLY A 1 91 ? -12.557 -8.534 22.929 1.00 91.81 91 GLY A N 1
ATOM 733 C CA . GLY A 1 91 ? -13.556 -8.541 21.864 1.00 91.81 91 GLY A CA 1
ATOM 734 C C . GLY A 1 91 ? -14.948 -8.918 22.371 1.00 91.81 91 GLY A C 1
ATOM 735 O O . GLY A 1 91 ? -15.923 -8.241 22.046 1.00 91.81 91 GLY A O 1
ATOM 736 N N . GLU A 1 92 ? -15.051 -9.947 23.216 1.00 91.56 92 GLU A N 1
ATOM 737 C CA . GLU A 1 92 ? -16.322 -10.351 23.833 1.00 91.56 92 GLU A CA 1
ATOM 738 C C . GLU A 1 92 ? -16.884 -9.289 24.791 1.00 91.56 92 GLU A C 1
ATOM 740 O O . GLU A 1 92 ? -18.094 -9.051 24.801 1.00 91.56 92 GLU A O 1
ATOM 745 N N . MET A 1 93 ? -16.029 -8.599 25.553 1.00 89.38 93 MET A N 1
ATOM 746 C CA . MET A 1 93 ? -16.450 -7.496 26.426 1.00 89.38 93 MET A CA 1
ATOM 747 C C . MET A 1 93 ? -16.956 -6.294 25.620 1.00 89.38 93 MET A C 1
ATOM 749 O O . MET A 1 93 ? -18.027 -5.759 25.911 1.00 89.38 93 MET A O 1
ATOM 753 N N . LEU A 1 94 ? -16.235 -5.893 24.569 1.00 90.62 94 LEU A N 1
ATOM 754 C CA . LEU A 1 94 ? -16.603 -4.748 23.731 1.00 90.62 94 LEU A CA 1
ATOM 755 C C . LEU A 1 94 ? -17.922 -4.963 22.983 1.00 90.62 94 LEU A C 1
ATOM 757 O O . LEU A 1 94 ? -18.661 -4.002 22.780 1.00 90.62 94 LEU A O 1
ATOM 761 N N . LYS A 1 95 ? -18.275 -6.211 22.642 1.00 88.69 95 LYS A N 1
ATOM 762 C CA . LYS A 1 95 ? -19.593 -6.549 22.071 1.00 88.69 95 LYS A CA 1
ATOM 763 C C . LYS A 1 95 ? -20.763 -6.204 22.998 1.00 88.69 95 LYS A C 1
ATOM 765 O O . LYS A 1 95 ? -21.882 -6.056 22.519 1.00 88.69 95 LYS A O 1
ATOM 770 N N . LYS A 1 96 ? -20.535 -6.099 24.312 1.00 88.44 96 LYS A N 1
ATOM 771 C CA . LYS A 1 96 ? -21.563 -5.721 25.297 1.00 88.44 96 LYS A CA 1
ATOM 772 C C . LYS A 1 96 ? -21.686 -4.207 25.486 1.00 88.44 96 LYS A C 1
ATOM 774 O O . LYS A 1 96 ? -22.601 -3.757 26.168 1.00 88.44 96 LYS A O 1
ATOM 779 N N . VAL A 1 97 ? -20.791 -3.410 24.900 1.00 87.19 97 VAL A N 1
ATOM 780 C CA . VAL A 1 97 ? -20.807 -1.949 25.032 1.00 87.19 97 VAL A CA 1
ATOM 781 C C . VAL A 1 97 ? -21.774 -1.345 24.013 1.00 87.19 97 VAL A C 1
ATOM 783 O O . VAL A 1 97 ? -21.441 -1.187 22.846 1.00 87.19 97 VAL A O 1
ATOM 786 N N . GLU A 1 98 ? -22.953 -0.914 24.465 1.00 85.38 98 GLU A N 1
ATOM 787 C CA . GLU A 1 98 ? -24.026 -0.396 23.591 1.00 85.38 98 GLU A CA 1
ATOM 788 C C . GLU A 1 98 ? -23.667 0.877 22.800 1.00 85.38 98 GLU A C 1
ATOM 790 O O . GLU A 1 98 ? -24.307 1.214 21.805 1.00 85.38 98 GLU A O 1
ATOM 795 N N . ASN A 1 99 ? -22.658 1.629 23.244 1.00 87.69 99 ASN A N 1
ATOM 796 C CA . ASN A 1 99 ? -22.299 2.913 22.633 1.00 87.69 99 ASN A CA 1
ATOM 797 C C . ASN A 1 99 ? -21.449 2.768 21.365 1.00 87.69 99 ASN A C 1
ATOM 799 O O . ASN A 1 99 ? -21.263 3.760 20.652 1.00 87.69 99 ASN A O 1
ATOM 803 N N . ILE A 1 100 ? -20.920 1.571 21.105 1.00 92.69 100 ILE A N 1
ATOM 804 C CA . ILE A 1 100 ? -20.044 1.289 19.971 1.00 92.69 100 ILE A CA 1
ATOM 805 C C . ILE A 1 100 ? -20.457 0.003 19.261 1.00 92.69 100 ILE A C 1
ATOM 807 O O . ILE A 1 100 ? -21.215 -0.815 19.771 1.00 92.69 100 ILE A O 1
ATOM 811 N N . THR A 1 101 ? -19.902 -0.209 18.079 1.00 94.19 101 THR A N 1
ATOM 812 C CA . THR A 1 101 ? -19.880 -1.519 17.434 1.00 94.19 101 THR A CA 1
ATOM 813 C C . THR A 1 101 ? -18.474 -1.781 16.948 1.00 94.19 101 THR A C 1
ATOM 815 O O . THR A 1 101 ? -17.946 -0.990 16.172 1.00 94.19 101 THR A O 1
ATOM 818 N N . VAL A 1 102 ? -17.873 -2.878 17.408 1.00 94.56 102 VAL A N 1
ATOM 819 C CA . VAL A 1 102 ? -16.593 -3.357 16.879 1.00 94.56 102 VAL A CA 1
ATOM 820 C C . VAL A 1 102 ? -16.849 -3.946 15.497 1.00 94.56 102 VAL A C 1
ATOM 822 O O . VAL A 1 102 ? -17.599 -4.910 15.361 1.00 94.56 102 VAL A O 1
ATOM 825 N N . THR A 1 103 ? -16.256 -3.339 14.477 1.00 93.50 103 THR A N 1
ATOM 826 C CA . THR A 1 103 ? -16.407 -3.711 13.063 1.00 93.50 103 THR A CA 1
ATOM 827 C C . THR A 1 103 ? -15.244 -4.569 12.575 1.00 93.50 103 THR A C 1
ATOM 829 O O . THR A 1 103 ? -15.416 -5.371 11.659 1.00 93.50 103 THR A O 1
ATOM 832 N N . ALA A 1 104 ? -14.078 -4.478 13.223 1.00 94.75 104 ALA A N 1
ATOM 833 C CA . ALA A 1 104 ? -12.947 -5.360 12.966 1.00 94.75 104 ALA A CA 1
ATOM 834 C C . ALA A 1 104 ? -12.170 -5.662 14.252 1.00 94.75 104 ALA A C 1
ATOM 836 O O . ALA A 1 104 ? -11.926 -4.772 15.063 1.00 94.75 104 ALA A O 1
ATOM 837 N N . LEU A 1 105 ? -11.747 -6.919 14.405 1.00 95.56 105 LEU A N 1
ATOM 838 C CA . LEU A 1 105 ? -10.757 -7.347 15.392 1.00 95.56 105 LEU A CA 1
ATOM 839 C C . LEU A 1 105 ? -9.979 -8.536 14.818 1.00 95.56 105 LEU A C 1
ATOM 841 O O . LEU A 1 105 ? -10.473 -9.661 14.811 1.00 95.56 105 LEU A O 1
ATOM 845 N N . ARG A 1 106 ? -8.814 -8.271 14.226 1.00 95.06 106 ARG A N 1
ATOM 846 C CA . ARG A 1 106 ? -8.030 -9.256 13.453 1.00 95.06 106 ARG A CA 1
ATOM 847 C C . ARG A 1 106 ? -6.592 -8.778 13.261 1.00 95.06 106 ARG A C 1
ATOM 849 O O . ARG A 1 106 ? -6.288 -7.636 13.582 1.00 95.06 106 ARG A O 1
ATOM 856 N N . SER A 1 107 ? -5.718 -9.594 12.677 1.00 93.94 107 SER A N 1
ATOM 857 C CA . SER A 1 107 ? -4.377 -9.138 12.288 1.00 93.94 107 SER A CA 1
ATOM 858 C C . SER A 1 107 ? -4.442 -7.955 11.297 1.00 93.94 107 SER A C 1
ATOM 860 O O . SER A 1 107 ? -5.302 -7.950 10.399 1.00 93.94 107 SER A O 1
ATOM 862 N N . PRO A 1 108 ? -3.566 -6.941 11.451 1.00 92.88 108 PRO A N 1
ATOM 863 C CA . PRO A 1 108 ? -3.579 -5.740 10.627 1.00 92.88 108 PRO A CA 1
ATOM 864 C C . PRO A 1 108 ? -3.120 -6.036 9.198 1.00 92.88 108 PRO A C 1
ATOM 866 O O . PRO A 1 108 ? -2.066 -6.625 8.969 1.00 92.88 108 PRO A O 1
ATOM 869 N N . ARG A 1 109 ? -3.882 -5.552 8.217 1.00 91.00 109 ARG A N 1
ATOM 870 C CA . ARG A 1 109 ? -3.439 -5.439 6.821 1.00 91.00 109 ARG A CA 1
ATOM 871 C C . ARG A 1 109 ? -2.682 -4.126 6.644 1.00 91.00 109 ARG A C 1
ATOM 873 O O . ARG A 1 109 ? -2.870 -3.188 7.416 1.00 91.00 109 ARG A O 1
ATOM 880 N N . LEU A 1 110 ? -1.914 -4.020 5.560 1.00 85.88 110 LEU A N 1
ATOM 881 C CA . LEU A 1 110 ? -1.222 -2.783 5.178 1.00 85.88 110 LEU A CA 1
ATOM 882 C C . LEU A 1 110 ? -2.145 -1.554 5.217 1.00 85.88 110 LEU A C 1
ATOM 884 O O . LEU A 1 110 ? -1.827 -0.552 5.849 1.00 85.88 110 LEU A O 1
ATOM 888 N N . VAL A 1 111 ? -3.319 -1.663 4.592 1.00 87.31 111 VAL A N 1
ATOM 889 C CA . VAL A 1 111 ? -4.291 -0.562 4.557 1.00 87.31 111 VAL A CA 1
ATOM 890 C C . VAL A 1 111 ? -4.832 -0.189 5.923 1.00 87.31 111 VAL A C 1
ATOM 892 O O . VAL A 1 111 ? -5.127 0.975 6.138 1.00 87.31 111 VAL A O 1
ATOM 895 N N . ASP A 1 112 ? -4.932 -1.141 6.850 1.00 90.88 112 ASP A N 1
ATOM 896 C CA . ASP A 1 112 ? -5.430 -0.848 8.189 1.00 90.88 112 ASP A CA 1
ATOM 897 C C . ASP A 1 112 ? -4.386 -0.008 8.946 1.00 90.88 112 ASP A C 1
ATOM 899 O O . ASP A 1 112 ? -4.722 0.987 9.584 1.00 90.88 112 ASP A O 1
ATOM 903 N N . LYS A 1 113 ? -3.095 -0.356 8.807 1.00 89.94 113 LYS A N 1
ATOM 904 C CA . LYS A 1 113 ? -1.991 0.406 9.409 1.00 89.94 113 LYS A CA 1
ATOM 905 C C . LYS A 1 113 ? -1.925 1.833 8.874 1.00 89.94 113 LYS A C 1
ATOM 907 O O . LYS A 1 113 ? -1.771 2.775 9.650 1.00 89.94 113 LYS A O 1
ATOM 912 N N . LEU A 1 114 ? -2.052 1.989 7.559 1.00 88.88 114 LEU A N 1
ATOM 913 C CA . LEU A 1 114 ? -2.019 3.297 6.910 1.00 88.88 114 LEU A CA 1
ATOM 914 C C . LEU A 1 114 ? -3.257 4.121 7.247 1.00 88.88 114 LEU A C 1
ATOM 916 O O . LEU A 1 114 ? -3.126 5.298 7.568 1.00 88.88 114 LEU A O 1
ATOM 920 N N . ALA A 1 115 ? -4.436 3.500 7.281 1.00 89.50 115 ALA A N 1
ATOM 921 C CA . ALA A 1 115 ? -5.662 4.193 7.640 1.00 89.50 115 ALA A CA 1
ATOM 922 C C . ALA A 1 115 ? -5.611 4.750 9.066 1.00 89.50 115 ALA A C 1
ATOM 924 O O . ALA A 1 115 ? -6.005 5.888 9.304 1.00 89.50 115 ALA A O 1
ATOM 925 N N . VAL A 1 116 ? -5.043 3.993 10.010 1.00 90.75 116 VAL A N 1
ATOM 926 C CA . VAL A 1 116 ? -4.812 4.472 11.379 1.00 90.75 116 VAL A CA 1
ATOM 927 C C . VAL A 1 116 ? -3.750 5.575 11.415 1.00 90.75 116 VAL A C 1
ATOM 929 O O . VAL A 1 116 ? -3.938 6.581 12.092 1.00 90.75 116 VAL A O 1
ATOM 932 N N . ARG A 1 117 ? -2.645 5.439 10.676 1.00 88.06 117 ARG A N 1
ATOM 933 C CA . ARG A 1 117 ? -1.576 6.450 10.668 1.00 88.06 117 ARG A CA 1
ATOM 934 C C . ARG A 1 117 ? -2.043 7.793 10.102 1.00 88.06 117 ARG A C 1
ATOM 936 O O . ARG A 1 117 ? -1.739 8.829 10.686 1.00 88.06 117 ARG A O 1
ATOM 943 N N . HIS A 1 118 ? -2.782 7.772 8.998 1.00 86.88 118 HIS A N 1
ATOM 944 C CA . HIS A 1 118 ? -3.191 8.980 8.276 1.00 86.88 118 HIS A CA 1
ATOM 945 C C . HIS A 1 118 ? -4.600 9.462 8.628 1.00 86.88 118 HIS A C 1
ATOM 947 O O . HIS A 1 118 ? -4.963 10.579 8.274 1.00 86.88 118 HIS A O 1
ATOM 953 N N . GLY A 1 119 ? -5.382 8.647 9.337 1.00 86.88 119 GLY A N 1
ATOM 954 C CA . GLY A 1 119 ? -6.734 8.987 9.767 1.00 86.88 119 GLY A CA 1
ATOM 955 C C . GLY A 1 119 ? -7.762 9.044 8.635 1.00 86.88 119 GLY A C 1
ATOM 956 O O . GLY A 1 119 ? -8.705 9.822 8.715 1.00 86.88 119 GLY A O 1
ATOM 957 N N . ARG A 1 120 ? -7.562 8.254 7.572 1.00 85.75 120 ARG A N 1
ATOM 958 C CA . ARG A 1 120 ? -8.476 8.129 6.423 1.00 85.75 120 ARG A CA 1
ATOM 959 C C . ARG A 1 120 ? -8.356 6.763 5.760 1.00 85.75 120 ARG A C 1
ATOM 961 O O . ARG A 1 120 ? -7.263 6.199 5.741 1.00 85.75 120 ARG A O 1
ATOM 968 N N . TYR A 1 121 ? -9.443 6.227 5.208 1.00 85.44 121 TYR A N 1
ATOM 969 C CA . TYR A 1 121 ? -9.363 5.013 4.390 1.00 85.44 121 TYR A CA 1
ATOM 970 C C . TYR A 1 121 ? -8.672 5.292 3.051 1.00 85.44 121 TYR A C 1
ATOM 972 O O . TYR A 1 121 ? -8.735 6.401 2.525 1.00 85.44 121 TYR A O 1
ATOM 980 N N . ILE A 1 122 ? -8.017 4.263 2.511 1.00 85.25 122 ILE A N 1
ATOM 981 C CA . ILE A 1 122 ? -7.506 4.266 1.137 1.00 85.25 122 ILE A CA 1
ATOM 982 C C . ILE A 1 122 ? -8.618 3.732 0.242 1.00 85.25 122 ILE A C 1
ATOM 984 O O . ILE A 1 122 ? -9.116 2.629 0.500 1.00 85.25 122 ILE A O 1
ATOM 988 N N . ASP A 1 123 ? -8.976 4.490 -0.793 1.00 82.31 123 ASP A N 1
ATOM 989 C CA . ASP A 1 123 ? -9.974 4.062 -1.765 1.00 82.31 123 ASP A CA 1
ATOM 990 C C . ASP A 1 123 ? -9.458 2.863 -2.574 1.00 82.31 123 ASP A C 1
ATOM 992 O O . ASP A 1 123 ? -8.296 2.796 -2.992 1.00 82.31 123 ASP A O 1
ATOM 996 N N . ARG A 1 124 ? -10.337 1.883 -2.764 1.00 83.06 124 ARG A N 1
ATOM 997 C CA . ARG A 1 124 ? -10.063 0.666 -3.527 1.00 83.06 124 ARG A CA 1
ATOM 998 C C . ARG A 1 124 ? -11.143 0.502 -4.570 1.00 83.06 124 ARG A C 1
ATOM 1000 O O . ARG A 1 124 ? -12.313 0.754 -4.292 1.00 83.06 124 ARG A O 1
ATOM 1007 N N . ASP A 1 125 ? -10.750 0.009 -5.734 1.00 77.06 125 ASP A N 1
ATOM 1008 C CA . ASP A 1 125 ? -11.724 -0.370 -6.745 1.00 77.06 125 ASP A CA 1
ATOM 1009 C C . ASP A 1 125 ? -12.655 -1.471 -6.193 1.00 77.06 125 ASP A C 1
ATOM 1011 O O . ASP A 1 125 ? -12.210 -2.416 -5.529 1.00 77.06 125 ASP A O 1
ATOM 1015 N N . SER A 1 126 ? -13.965 -1.307 -6.399 1.00 69.31 126 SER A N 1
ATOM 1016 C CA . SER A 1 126 ? -14.979 -2.261 -5.946 1.00 69.31 126 SER A CA 1
ATOM 1017 C C . SER A 1 126 ? -14.900 -3.582 -6.704 1.00 69.31 126 SER A C 1
ATOM 1019 O O . SER A 1 126 ? -15.181 -4.633 -6.120 1.00 69.31 126 SER A O 1
ATOM 1021 N N . ASP A 1 127 ? -14.489 -3.520 -7.969 1.00 71.62 127 ASP A N 1
ATOM 1022 C CA . ASP A 1 127 ? -14.442 -4.650 -8.887 1.00 71.62 127 ASP A CA 1
ATOM 1023 C C . ASP A 1 127 ? -13.044 -5.282 -8.912 1.00 71.62 127 ASP A C 1
ATOM 1025 O O . ASP A 1 127 ? -12.923 -6.498 -9.069 1.00 71.62 127 ASP A O 1
ATOM 1029 N N . ASP A 1 128 ? -11.995 -4.490 -8.648 1.00 77.69 128 ASP A N 1
ATOM 1030 C CA . ASP A 1 128 ? -10.615 -4.971 -8.583 1.00 77.69 128 ASP A CA 1
ATOM 1031 C C . ASP A 1 128 ? -9.902 -4.686 -7.246 1.00 77.69 128 ASP A C 1
ATOM 1033 O O . ASP A 1 128 ? -9.345 -3.620 -6.981 1.00 77.69 128 ASP A O 1
ATOM 1037 N N . ARG A 1 129 ? -9.804 -5.722 -6.406 1.00 78.38 129 ARG A N 1
ATOM 1038 C CA . ARG A 1 129 ? -9.206 -5.622 -5.064 1.00 78.38 129 ARG A CA 1
ATOM 1039 C C . ARG A 1 129 ? -7.708 -5.308 -5.049 1.00 78.38 129 ARG A C 1
ATOM 1041 O O . ARG A 1 129 ? -7.210 -4.980 -3.963 1.00 78.38 129 ARG A O 1
ATOM 1048 N N . LYS A 1 130 ? -6.994 -5.446 -6.174 1.00 90.31 130 LYS A N 1
ATOM 1049 C CA . LYS A 1 130 ? -5.571 -5.079 -6.269 1.00 90.31 130 LYS A CA 1
ATOM 1050 C C . LYS A 1 130 ? -5.351 -3.644 -6.747 1.00 90.31 130 LYS A C 1
ATOM 1052 O O . LYS A 1 130 ? -4.208 -3.194 -6.708 1.00 90.31 130 LYS A O 1
ATOM 1057 N N . THR A 1 131 ? -6.415 -2.926 -7.116 1.00 92.06 131 THR A N 1
ATOM 1058 C CA . THR A 1 131 ? -6.353 -1.527 -7.546 1.00 92.06 131 THR A CA 1
ATOM 1059 C C . THR A 1 131 ? -6.615 -0.566 -6.381 1.00 92.06 131 THR A C 1
ATOM 1061 O O . THR A 1 131 ? -7.661 -0.603 -5.728 1.00 92.06 131 THR A O 1
ATOM 1064 N N . PHE A 1 132 ? -5.649 0.315 -6.124 1.00 93.06 132 PHE A N 1
ATOM 1065 C CA . PHE A 1 132 ? -5.693 1.350 -5.090 1.00 93.06 132 PHE A CA 1
ATOM 1066 C C . PHE A 1 132 ? -5.690 2.729 -5.730 1.00 93.06 132 PHE A C 1
ATOM 1068 O O . PHE A 1 132 ? -4.866 3.003 -6.603 1.00 93.06 132 PHE A O 1
ATOM 1075 N N . ARG A 1 133 ? -6.574 3.612 -5.271 1.00 92.75 133 ARG A N 1
ATOM 1076 C CA . ARG A 1 133 ? -6.708 4.955 -5.832 1.00 92.75 133 ARG A CA 1
ATOM 1077 C C . ARG A 1 133 ? -6.234 5.995 -4.836 1.00 92.75 133 ARG A C 1
ATOM 1079 O O . ARG A 1 133 ? -6.558 5.929 -3.653 1.00 92.75 133 ARG A O 1
ATOM 1086 N N . PHE A 1 134 ? -5.472 6.947 -5.353 1.00 94.25 134 PHE A N 1
ATOM 1087 C CA . PHE A 1 134 ? -4.965 8.089 -4.618 1.00 94.25 134 PHE A CA 1
ATOM 1088 C C . PHE A 1 134 ? -5.178 9.351 -5.439 1.00 94.25 134 PHE A C 1
ATOM 1090 O O . PHE A 1 134 ? -5.059 9.348 -6.668 1.00 94.25 134 PHE A O 1
ATOM 1097 N N . THR A 1 135 ? -5.435 10.456 -4.762 1.00 92.81 135 THR A N 1
ATOM 1098 C CA . THR A 1 135 ? -5.416 11.783 -5.360 1.00 92.81 135 THR A CA 1
ATOM 1099 C C . THR A 1 135 ? -4.094 12.498 -5.088 1.00 92.81 135 THR A C 1
ATOM 1101 O O . THR A 1 135 ? -3.295 12.111 -4.236 1.00 92.81 135 THR A O 1
ATOM 1104 N N . ARG A 1 136 ? -3.817 13.569 -5.832 1.00 91.12 136 ARG A N 1
ATOM 1105 C CA . ARG A 1 136 ? -2.570 14.336 -5.710 1.00 91.12 136 ARG A CA 1
ATOM 1106 C C . ARG A 1 136 ? -2.373 14.943 -4.314 1.00 91.12 136 ARG A C 1
ATOM 1108 O O . ARG A 1 136 ? -1.241 15.060 -3.852 1.00 91.12 136 ARG A O 1
ATOM 1115 N N . ASP A 1 137 ? -3.446 15.317 -3.624 1.00 90.56 137 ASP A N 1
ATOM 1116 C CA . ASP A 1 137 ? -3.409 15.764 -2.223 1.00 90.56 137 ASP A CA 1
ATOM 1117 C C . ASP A 1 137 ? -3.060 14.632 -1.239 1.00 90.56 137 ASP A C 1
ATOM 1119 O O . ASP A 1 137 ? -2.632 14.897 -0.117 1.00 90.56 137 ASP A O 1
ATOM 1123 N N . GLU A 1 138 ? -3.146 13.374 -1.675 1.00 91.62 138 GLU A N 1
ATOM 1124 C CA . GLU A 1 138 ? -2.767 12.180 -0.916 1.00 91.62 138 GLU A CA 1
ATOM 1125 C C . GLU A 1 138 ? -1.355 11.671 -1.247 1.00 91.62 138 GLU A C 1
ATOM 1127 O O . GLU A 1 138 ? -0.988 10.575 -0.828 1.00 91.62 138 GLU A O 1
ATOM 1132 N N . LEU A 1 139 ? -0.519 12.448 -1.948 1.00 92.06 139 LEU A N 1
ATOM 1133 C CA . LEU A 1 139 ? 0.847 12.034 -2.307 1.00 92.06 139 LEU A CA 1
ATOM 1134 C C . LEU A 1 139 ? 1.664 11.533 -1.105 1.00 92.06 139 LEU A C 1
ATOM 1136 O O . LEU A 1 139 ? 2.382 10.545 -1.224 1.00 92.06 139 LEU A O 1
ATOM 1140 N N . GLY A 1 140 ? 1.530 12.167 0.064 1.00 91.56 140 GLY A N 1
ATOM 1141 C CA . GLY A 1 140 ? 2.196 11.704 1.287 1.00 91.56 140 GLY A CA 1
ATOM 1142 C C . GLY A 1 140 ? 1.727 10.316 1.746 1.00 91.56 140 GLY A C 1
ATOM 1143 O O . GLY A 1 140 ? 2.541 9.496 2.156 1.00 91.56 140 GLY A O 1
ATOM 1144 N N . LEU A 1 141 ? 0.428 10.029 1.626 1.00 92.19 141 LEU A N 1
ATOM 1145 C CA . LEU A 1 141 ? -0.154 8.721 1.933 1.00 92.19 141 LEU A CA 1
ATOM 1146 C C . LEU A 1 141 ? 0.277 7.663 0.900 1.00 92.19 141 LEU A C 1
ATOM 1148 O O . LEU A 1 141 ? 0.593 6.538 1.283 1.00 92.19 141 LEU A O 1
ATOM 1152 N N . LEU A 1 142 ? 0.353 8.023 -0.387 1.00 95.25 142 LEU A N 1
ATOM 1153 C CA . LEU A 1 142 ? 0.896 7.148 -1.431 1.00 95.25 142 LEU A CA 1
ATOM 1154 C C . LEU A 1 142 ? 2.370 6.803 -1.166 1.00 95.25 142 LEU A C 1
ATOM 1156 O O . LEU A 1 142 ? 2.761 5.645 -1.291 1.00 95.25 142 LEU A O 1
ATOM 1160 N N . VAL A 1 143 ? 3.189 7.781 -0.772 1.00 95.88 143 VAL A N 1
ATOM 1161 C CA . VAL A 1 143 ? 4.606 7.556 -0.441 1.00 95.88 143 VAL A CA 1
ATOM 1162 C C . VAL A 1 143 ? 4.753 6.596 0.739 1.00 95.88 143 VAL A C 1
ATOM 1164 O O . VAL A 1 143 ? 5.547 5.659 0.661 1.00 95.88 143 VAL A O 1
ATOM 1167 N N . ASP A 1 144 ? 3.954 6.764 1.794 1.00 92.88 144 ASP A N 1
ATOM 1168 C CA . ASP A 1 144 ? 3.931 5.842 2.933 1.00 92.88 144 ASP A CA 1
ATOM 1169 C C . ASP A 1 144 ? 3.459 4.433 2.525 1.00 92.88 144 ASP A C 1
ATOM 1171 O O . ASP A 1 144 ? 4.012 3.431 2.991 1.00 92.88 144 ASP A O 1
ATOM 1175 N N . PHE A 1 145 ? 2.470 4.344 1.629 1.00 94.31 145 PHE A N 1
ATOM 1176 C CA . PHE A 1 145 ? 1.978 3.083 1.071 1.00 94.31 145 PHE A CA 1
ATOM 1177 C C . PHE A 1 145 ? 3.065 2.354 0.274 1.00 94.31 145 PHE A C 1
ATOM 1179 O O . PHE A 1 145 ? 3.347 1.187 0.555 1.00 94.31 145 PHE A O 1
ATOM 1186 N N . LEU A 1 146 ? 3.720 3.043 -0.665 1.00 96.25 146 LEU A N 1
ATOM 1187 C CA . LEU A 1 146 ? 4.828 2.501 -1.453 1.00 96.25 146 LEU A CA 1
ATOM 1188 C C . LEU A 1 146 ? 6.009 2.113 -0.563 1.00 96.25 146 LEU A C 1
ATOM 1190 O O . LEU A 1 146 ? 6.544 1.020 -0.708 1.00 96.25 146 LEU A O 1
ATOM 1194 N N . GLY A 1 147 ? 6.379 2.956 0.402 1.00 94.81 147 GLY A N 1
ATOM 1195 C CA . GLY A 1 147 ? 7.482 2.681 1.320 1.00 94.81 147 GLY A CA 1
ATOM 1196 C C . GLY A 1 147 ? 7.273 1.417 2.155 1.00 94.81 147 GLY A C 1
ATOM 1197 O O . GLY A 1 147 ? 8.231 0.710 2.455 1.00 94.81 147 GLY A O 1
ATOM 1198 N N . GLU A 1 148 ? 6.033 1.090 2.517 1.00 91.94 148 GLU A N 1
ATOM 1199 C CA . GLU A 1 148 ? 5.725 -0.156 3.219 1.00 91.94 148 GLU A CA 1
ATOM 1200 C C . GLU A 1 148 ? 5.584 -1.354 2.267 1.00 91.94 148 GLU A C 1
ATOM 1202 O O . GLU A 1 148 ? 5.988 -2.461 2.625 1.00 91.94 148 GLU A O 1
ATOM 1207 N N . LEU A 1 149 ? 5.073 -1.155 1.046 1.00 93.19 149 LEU A N 1
ATOM 1208 C CA . LEU A 1 149 ? 5.079 -2.192 0.009 1.00 93.19 149 LEU A CA 1
ATOM 1209 C C . LEU A 1 149 ? 6.499 -2.626 -0.342 1.00 93.19 149 LEU A C 1
ATOM 1211 O O . LEU A 1 149 ? 6.803 -3.814 -0.322 1.00 93.19 149 LEU A O 1
ATOM 1215 N N . PHE A 1 150 ? 7.385 -1.668 -0.586 1.00 95.44 150 PHE A N 1
ATOM 1216 C CA . PHE A 1 150 ? 8.753 -1.926 -1.012 1.00 95.44 150 PHE A CA 1
ATOM 1217 C C . PHE A 1 150 ? 9.578 -2.680 0.027 1.00 95.44 150 PHE A C 1
ATOM 1219 O O . PHE A 1 150 ? 10.552 -3.317 -0.348 1.00 95.44 150 PHE A O 1
ATOM 1226 N N . LYS A 1 151 ? 9.209 -2.671 1.313 1.00 92.38 151 LYS A N 1
ATOM 1227 C CA . LYS A 1 151 ? 9.889 -3.477 2.346 1.00 92.38 151 LYS A CA 1
ATOM 1228 C C . LYS A 1 151 ? 9.622 -4.972 2.229 1.00 92.38 151 LYS A C 1
ATOM 1230 O O . LYS A 1 151 ? 10.340 -5.749 2.848 1.00 92.38 151 LYS A O 1
ATOM 1235 N N . ARG A 1 152 ? 8.587 -5.381 1.496 1.00 91.00 152 ARG A N 1
ATOM 1236 C CA . ARG A 1 152 ? 8.311 -6.797 1.260 1.00 91.00 152 ARG A CA 1
ATOM 1237 C C . ARG A 1 152 ? 9.400 -7.381 0.364 1.00 91.00 152 ARG A C 1
ATOM 1239 O O . ARG A 1 152 ? 9.899 -6.703 -0.537 1.00 91.00 152 ARG A O 1
ATOM 1246 N N . ASP A 1 153 ? 9.726 -8.640 0.603 1.00 89.06 153 ASP A N 1
ATOM 1247 C CA . ASP A 1 153 ? 10.664 -9.402 -0.216 1.00 89.06 153 ASP A CA 1
ATOM 1248 C C . ASP A 1 153 ? 9.933 -10.186 -1.311 1.00 89.06 153 ASP A C 1
ATOM 1250 O O . ASP A 1 153 ? 8.717 -10.383 -1.254 1.00 89.06 153 ASP A O 1
ATOM 1254 N N . GLY A 1 154 ? 10.692 -10.658 -2.298 1.00 92.81 154 GLY A N 1
ATOM 1255 C CA . GLY A 1 154 ? 10.188 -11.483 -3.391 1.00 92.81 154 GLY A CA 1
ATOM 1256 C C . GLY A 1 154 ? 9.868 -10.697 -4.657 1.00 92.81 154 GLY A C 1
ATOM 1257 O O . GLY A 1 154 ? 10.079 -9.487 -4.739 1.00 92.81 154 GLY A O 1
ATOM 1258 N N . ASN A 1 155 ? 9.387 -11.430 -5.660 1.00 95.06 155 ASN A N 1
ATOM 1259 C CA . ASN A 1 155 ? 8.993 -10.859 -6.938 1.00 95.06 155 ASN A CA 1
ATOM 1260 C C . ASN A 1 155 ? 7.685 -10.079 -6.758 1.00 95.06 155 ASN A C 1
ATOM 1262 O O . ASN A 1 155 ? 6.671 -10.684 -6.425 1.00 95.06 155 ASN A O 1
ATOM 1266 N N . GLN A 1 156 ? 7.739 -8.756 -6.916 1.00 95.88 156 GLN A N 1
ATOM 1267 C CA . GLN A 1 156 ? 6.579 -7.875 -6.783 1.00 95.88 156 GLN A CA 1
ATOM 1268 C C . GLN A 1 156 ? 6.460 -6.974 -8.001 1.00 95.88 156 GLN A C 1
ATOM 1270 O O . GLN A 1 156 ? 7.359 -6.171 -8.253 1.00 95.88 156 GLN A O 1
ATOM 1275 N N . VAL A 1 157 ? 5.338 -7.053 -8.706 1.00 97.69 157 VAL A N 1
ATOM 1276 C CA . VAL A 1 157 ? 5.048 -6.242 -9.889 1.00 97.69 157 VAL A CA 1
ATOM 1277 C C . VAL A 1 157 ? 3.943 -5.247 -9.553 1.00 97.69 157 VAL A C 1
ATOM 1279 O O . VAL A 1 157 ? 2.791 -5.610 -9.308 1.00 97.69 157 VAL A O 1
ATOM 1282 N N . ILE A 1 158 ? 4.307 -3.967 -9.527 1.00 98.00 158 ILE A N 1
ATOM 1283 C CA . ILE A 1 158 ? 3.411 -2.862 -9.183 1.00 98.00 158 ILE A CA 1
ATOM 1284 C C . ILE A 1 158 ? 3.181 -2.015 -10.430 1.00 98.00 158 ILE A C 1
ATOM 1286 O O . ILE A 1 158 ? 4.129 -1.491 -11.009 1.00 98.00 158 ILE A O 1
ATOM 1290 N N . GLY A 1 159 ? 1.928 -1.839 -10.832 1.00 97.19 159 GLY A N 1
ATOM 1291 C CA . GLY A 1 159 ? 1.554 -0.938 -11.918 1.00 97.19 159 GLY A CA 1
ATOM 1292 C C . GLY A 1 159 ? 1.173 0.426 -11.365 1.00 97.19 159 GLY A C 1
ATOM 1293 O O . GLY A 1 159 ? 0.389 0.503 -10.422 1.00 97.19 159 GLY A O 1
ATOM 1294 N N . LEU A 1 160 ? 1.703 1.502 -11.945 1.00 96.44 160 LEU A N 1
ATOM 1295 C CA . LEU A 1 160 ? 1.376 2.871 -11.548 1.00 96.44 160 LEU A CA 1
ATOM 1296 C C . LEU A 1 160 ? 0.767 3.643 -12.722 1.00 96.44 160 LEU A C 1
ATOM 1298 O O . LEU A 1 160 ? 1.455 4.069 -13.656 1.00 96.44 160 LEU A O 1
ATOM 1302 N N . ARG A 1 161 ? -0.548 3.836 -12.647 1.00 94.31 161 ARG A N 1
ATOM 1303 C CA . ARG A 1 161 ? -1.334 4.686 -13.536 1.00 94.31 161 ARG A CA 1
ATOM 1304 C C . ARG A 1 161 ? -1.403 6.112 -13.007 1.00 94.31 161 ARG A C 1
ATOM 1306 O O . ARG A 1 161 ? -1.275 6.385 -11.816 1.00 94.31 161 ARG A O 1
ATOM 1313 N N . GLY A 1 162 ? -1.642 7.033 -13.924 1.00 91.88 162 GLY A N 1
ATOM 1314 C CA . GLY A 1 162 ? -1.817 8.447 -13.643 1.00 91.88 162 GLY A CA 1
ATOM 1315 C C . GLY A 1 162 ? -1.443 9.303 -14.838 1.00 91.88 162 GLY A C 1
ATOM 1316 O O . GLY A 1 162 ? -0.593 8.923 -15.656 1.00 91.88 162 GLY A O 1
ATOM 1317 N N . MET A 1 163 ? -2.045 10.485 -14.905 1.00 88.38 163 MET A N 1
ATOM 1318 C CA . MET A 1 163 ? -1.755 11.476 -15.937 1.00 88.38 163 MET A CA 1
ATOM 1319 C C . MET A 1 163 ? -0.276 11.919 -15.894 1.00 88.38 163 MET A C 1
ATOM 1321 O O . MET A 1 163 ? 0.403 11.786 -14.866 1.00 88.38 163 MET A O 1
ATOM 1325 N N . PRO A 1 164 ? 0.292 12.436 -16.995 1.00 84.25 164 PRO A N 1
ATOM 1326 C CA . PRO A 1 164 ? 1.641 12.996 -16.974 1.00 84.25 164 PRO A CA 1
ATOM 1327 C C . PRO A 1 164 ? 1.796 14.088 -15.903 1.00 84.25 164 PRO A C 1
ATOM 1329 O O . PRO A 1 164 ? 0.919 14.936 -15.742 1.00 84.25 164 PRO A O 1
ATOM 1332 N N . ARG A 1 165 ? 2.939 14.104 -15.198 1.00 83.81 165 ARG A N 1
ATOM 1333 C CA . ARG A 1 165 ? 3.294 15.119 -14.175 1.00 83.81 165 ARG A CA 1
ATOM 1334 C C . ARG A 1 165 ? 2.388 15.156 -12.929 1.00 83.81 165 ARG A C 1
ATOM 1336 O O . ARG A 1 165 ? 2.380 16.145 -12.192 1.00 83.81 165 ARG A O 1
ATOM 1343 N N . VAL A 1 166 ? 1.634 14.086 -12.673 1.00 89.88 166 VAL A N 1
ATOM 1344 C CA . VAL A 1 166 ? 0.802 13.947 -11.461 1.00 89.88 166 VAL A CA 1
ATOM 1345 C C . VAL A 1 166 ? 1.615 13.562 -10.211 1.00 89.88 166 VAL A C 1
ATOM 1347 O O . VAL A 1 166 ? 1.125 13.706 -9.097 1.00 89.88 166 VAL A O 1
ATOM 1350 N N . GLY A 1 167 ? 2.879 13.153 -10.382 1.00 91.19 167 GLY A N 1
ATOM 1351 C CA . GLY A 1 167 ? 3.785 12.791 -9.283 1.00 91.19 167 GLY A CA 1
ATOM 1352 C C . GLY A 1 167 ? 4.164 11.308 -9.223 1.00 91.19 167 GLY A C 1
ATOM 1353 O O . GLY A 1 167 ? 4.608 10.845 -8.175 1.00 91.19 167 GLY A O 1
ATOM 1354 N N . LYS A 1 168 ? 3.949 10.546 -10.310 1.00 92.88 168 LYS A N 1
ATOM 1355 C CA . LYS A 1 168 ? 4.223 9.100 -10.380 1.00 92.88 168 LYS A CA 1
ATOM 1356 C C . LYS A 1 168 ? 5.666 8.780 -9.996 1.00 92.88 168 LYS A C 1
ATOM 1358 O O . LYS A 1 168 ? 5.903 8.175 -8.951 1.00 92.88 168 LYS A O 1
ATOM 1363 N N . THR A 1 169 ? 6.628 9.248 -10.784 1.00 91.50 169 THR A N 1
ATOM 1364 C CA . THR A 1 169 ? 8.033 8.911 -10.567 1.00 91.50 169 THR A CA 1
ATOM 1365 C C . THR A 1 169 ? 8.561 9.470 -9.247 1.00 91.50 169 THR A C 1
ATOM 1367 O O . THR A 1 169 ? 9.313 8.795 -8.548 1.00 91.50 169 THR A O 1
ATOM 1370 N N . GLU A 1 170 ? 8.130 10.669 -8.851 1.00 94.06 170 GLU A N 1
ATOM 1371 C CA . GLU A 1 170 ? 8.489 11.273 -7.568 1.00 94.06 170 GLU A CA 1
ATOM 1372 C C . GLU A 1 170 ? 8.009 10.419 -6.391 1.00 94.06 170 GLU A C 1
ATOM 1374 O O . GLU A 1 170 ? 8.766 10.207 -5.444 1.00 94.06 170 GLU A O 1
ATOM 1379 N N . SER A 1 171 ? 6.789 9.874 -6.466 1.00 96.38 171 SER A N 1
ATOM 1380 C CA . SER A 1 171 ? 6.256 8.980 -5.434 1.00 96.38 171 SER A CA 1
ATOM 1381 C C . SER A 1 171 ? 7.038 7.666 -5.339 1.00 96.38 171 SER A C 1
ATOM 1383 O O . SER A 1 171 ? 7.319 7.208 -4.231 1.00 96.38 171 SER A O 1
ATOM 1385 N N . ILE A 1 172 ? 7.472 7.101 -6.476 1.00 96.38 172 ILE A N 1
ATOM 1386 C CA . ILE A 1 172 ? 8.289 5.879 -6.516 1.00 96.38 172 ILE A CA 1
ATOM 1387 C C . ILE A 1 172 ? 9.646 6.130 -5.859 1.00 96.38 172 ILE A C 1
ATOM 1389 O O . ILE A 1 172 ? 10.076 5.354 -5.002 1.00 96.38 172 ILE A O 1
ATOM 1393 N N . ILE A 1 173 ? 10.317 7.226 -6.220 1.00 95.69 173 ILE A N 1
ATOM 1394 C CA . ILE A 1 173 ? 11.619 7.587 -5.647 1.00 95.69 173 ILE A CA 1
ATOM 1395 C C . ILE A 1 173 ? 11.481 7.837 -4.142 1.00 95.69 173 ILE A C 1
ATOM 1397 O O . ILE A 1 173 ? 12.240 7.275 -3.353 1.00 95.69 173 ILE A O 1
ATOM 1401 N N . ALA A 1 174 ? 10.495 8.633 -3.722 1.00 96.56 174 ALA A N 1
ATOM 1402 C CA . ALA A 1 174 ? 10.264 8.926 -2.311 1.00 96.56 174 ALA A CA 1
ATOM 1403 C C . ALA A 1 174 ? 9.949 7.655 -1.507 1.00 96.56 174 ALA A C 1
ATOM 1405 O O . ALA A 1 174 ? 10.550 7.435 -0.455 1.00 96.56 174 ALA A O 1
ATOM 1406 N N . GLY A 1 175 ? 9.094 6.770 -2.029 1.00 96.81 175 GLY A N 1
ATOM 1407 C CA . GLY A 1 175 ? 8.818 5.469 -1.419 1.00 96.81 175 GLY A CA 1
ATOM 1408 C C . GLY A 1 175 ? 10.072 4.598 -1.301 1.00 96.81 175 GLY A C 1
ATOM 1409 O O . GLY A 1 175 ? 10.296 3.975 -0.264 1.00 96.81 175 GLY A O 1
ATOM 1410 N N . SER A 1 176 ? 10.937 4.602 -2.322 1.00 96.31 176 SER A N 1
ATOM 1411 C CA . SER A 1 176 ? 12.208 3.857 -2.321 1.00 96.31 176 SER A CA 1
ATOM 1412 C C . SER A 1 176 ? 13.138 4.342 -1.207 1.00 96.31 176 SER A C 1
ATOM 1414 O O . SER A 1 176 ? 13.690 3.535 -0.455 1.00 96.31 176 SER A O 1
ATOM 1416 N N . VAL A 1 177 ? 13.239 5.665 -1.033 1.00 96.38 177 VAL A N 1
ATOM 1417 C CA . VAL A 1 177 ? 13.994 6.293 0.062 1.00 96.38 177 VAL A CA 1
ATOM 1418 C C . VAL A 1 177 ? 13.398 5.923 1.424 1.00 96.38 177 VAL A C 1
ATOM 1420 O O . VAL A 1 177 ? 14.141 5.515 2.318 1.00 96.38 177 VAL A O 1
ATOM 1423 N N . CYS A 1 178 ? 12.073 5.990 1.585 1.00 93.69 178 CYS A N 1
ATOM 1424 C CA . CYS A 1 178 ? 11.377 5.585 2.813 1.00 93.69 178 CYS A CA 1
ATOM 1425 C C . CYS A 1 178 ? 11.607 4.106 3.172 1.00 93.69 178 CYS A C 1
ATOM 1427 O O . CYS A 1 178 ? 11.671 3.757 4.353 1.00 93.69 178 CYS A O 1
ATOM 1429 N N . ALA A 1 179 ? 11.753 3.241 2.168 1.00 94.44 179 ALA A N 1
ATOM 1430 C CA . ALA A 1 179 ? 12.051 1.822 2.336 1.00 94.44 179 ALA A CA 1
ATOM 1431 C C . ALA A 1 179 ? 13.550 1.518 2.505 1.00 94.44 179 ALA A C 1
ATOM 1433 O O . ALA A 1 179 ? 13.907 0.363 2.730 1.00 94.44 179 ALA A O 1
ATOM 1434 N N . MET A 1 180 ? 14.426 2.527 2.402 1.00 94.62 180 MET A N 1
ATOM 1435 C CA . MET A 1 180 ? 15.887 2.370 2.375 1.00 94.62 180 MET A CA 1
ATOM 1436 C C . MET A 1 180 ? 16.371 1.408 1.274 1.00 94.62 180 MET A C 1
ATOM 1438 O O . MET A 1 180 ? 17.372 0.707 1.444 1.00 94.62 180 MET A O 1
ATOM 1442 N N . LYS A 1 181 ? 15.671 1.381 0.135 1.00 94.50 181 LYS A N 1
ATOM 1443 C CA . LYS A 1 181 ? 16.044 0.587 -1.038 1.00 94.50 181 LYS A CA 1
ATOM 1444 C C . LYS A 1 181 ? 16.686 1.471 -2.103 1.00 94.50 181 LYS A C 1
ATOM 1446 O O . LYS A 1 181 ? 16.330 2.639 -2.270 1.00 94.50 181 LYS A O 1
ATOM 1451 N N . ARG A 1 182 ? 17.659 0.905 -2.822 1.00 94.38 182 ARG A N 1
ATOM 1452 C CA . ARG A 1 182 ? 18.166 1.521 -4.056 1.00 94.38 182 ARG A CA 1
ATOM 1453 C C . ARG A 1 182 ? 17.077 1.430 -5.129 1.00 94.38 182 ARG A C 1
ATOM 1455 O O . ARG A 1 182 ? 16.195 0.575 -5.036 1.00 94.38 182 ARG A O 1
ATOM 1462 N N . TRP A 1 183 ? 17.144 2.309 -6.123 1.00 94.56 183 TRP A N 1
ATOM 1463 C CA . TRP A 1 183 ? 16.290 2.239 -7.303 1.00 94.56 183 TRP A CA 1
ATOM 1464 C C . TRP A 1 183 ? 17.125 2.384 -8.573 1.00 94.56 183 TRP A C 1
ATOM 1466 O O . TRP A 1 183 ? 18.099 3.140 -8.607 1.00 94.56 183 TRP A O 1
ATOM 1476 N N . THR A 1 184 ? 16.701 1.702 -9.633 1.00 93.75 184 THR A N 1
ATOM 1477 C CA . THR A 1 184 ? 17.319 1.770 -10.957 1.00 93.75 184 THR A CA 1
ATOM 1478 C C . THR A 1 184 ? 16.245 1.969 -12.016 1.00 93.75 184 THR A C 1
ATOM 1480 O O . THR A 1 184 ? 15.298 1.191 -12.122 1.00 93.75 184 THR A O 1
ATOM 1483 N N . PHE A 1 185 ? 16.423 2.995 -12.848 1.00 93.06 185 PHE A N 1
ATOM 1484 C CA . PHE A 1 185 ? 15.627 3.160 -14.060 1.00 93.06 185 PHE A CA 1
ATOM 1485 C C . PHE A 1 185 ? 16.099 2.172 -15.122 1.00 93.06 185 PHE A C 1
ATOM 1487 O O . PHE A 1 185 ? 17.235 2.250 -15.592 1.00 93.06 185 PHE A O 1
ATOM 1494 N N . VAL A 1 186 ? 15.212 1.263 -15.505 1.00 91.50 186 VAL A N 1
ATOM 1495 C CA . VAL A 1 186 ? 15.375 0.372 -16.661 1.00 91.50 186 VAL A CA 1
ATOM 1496 C C . VAL A 1 186 ? 14.954 1.117 -17.924 1.00 91.50 186 VAL A C 1
ATOM 1498 O O . VAL A 1 186 ? 15.641 1.079 -18.949 1.00 91.50 186 VAL A O 1
ATOM 1501 N N . SER A 1 187 ? 13.854 1.858 -17.802 1.00 87.00 187 SER A N 1
ATOM 1502 C CA . SER A 1 187 ? 13.341 2.781 -18.801 1.00 87.00 187 SER A CA 1
ATOM 1503 C C . SER A 1 187 ? 12.631 3.961 -18.134 1.00 87.00 187 SER A C 1
ATOM 1505 O O . SER A 1 187 ? 12.118 3.847 -17.021 1.00 87.00 187 SER A O 1
ATOM 1507 N N . SER A 1 188 ? 12.649 5.131 -18.775 1.00 80.50 188 SER A N 1
ATOM 1508 C CA . SER A 1 188 ? 11.992 6.333 -18.245 1.00 80.50 188 SER A CA 1
ATOM 1509 C C . SER A 1 188 ? 11.731 7.361 -19.336 1.00 80.50 188 SER A C 1
ATOM 1511 O O . SER A 1 188 ? 12.641 7.688 -20.099 1.00 80.50 188 SER A O 1
ATOM 1513 N N . THR A 1 189 ? 10.537 7.954 -19.350 1.00 69.62 189 THR A N 1
ATOM 1514 C CA . THR A 1 189 ? 10.245 9.170 -20.126 1.00 69.62 189 THR A CA 1
ATOM 1515 C C . THR A 1 189 ? 10.982 10.411 -19.602 1.00 69.62 189 THR A C 1
ATOM 1517 O O . THR A 1 189 ? 11.355 11.270 -20.399 1.00 69.62 189 THR A O 1
ATOM 1520 N N . MET A 1 190 ? 11.239 10.520 -18.291 1.00 62.72 190 MET A N 1
ATOM 1521 C CA . MET A 1 190 ? 11.778 11.746 -17.675 1.00 62.72 190 MET A CA 1
ATOM 1522 C C . MET A 1 190 ? 13.287 11.945 -17.870 1.00 62.72 190 MET A C 1
ATOM 1524 O O . MET A 1 190 ? 13.751 13.072 -18.042 1.00 62.72 190 MET A O 1
ATOM 1528 N N . LEU A 1 191 ? 14.082 10.874 -17.847 1.00 54.56 191 LEU A N 1
ATOM 1529 C CA . LEU A 1 191 ? 15.541 10.963 -17.974 1.00 54.56 191 LEU A CA 1
ATOM 1530 C C . LEU A 1 191 ? 15.971 10.696 -19.416 1.00 54.56 191 LEU A C 1
ATOM 1532 O O . LEU A 1 191 ? 16.307 9.563 -19.750 1.00 54.56 191 LEU A O 1
ATOM 1536 N N . ARG A 1 192 ? 15.972 11.728 -20.273 1.00 55.53 192 ARG A N 1
ATOM 1537 C CA . ARG A 1 192 ? 16.454 11.652 -21.674 1.00 55.53 192 ARG A CA 1
ATOM 1538 C C . ARG A 1 192 ? 15.883 10.472 -22.487 1.00 55.53 192 ARG A C 1
ATOM 1540 O O . ARG A 1 192 ? 16.558 10.002 -23.395 1.00 55.53 192 ARG A O 1
ATOM 1547 N N . GLN A 1 193 ? 14.689 9.970 -22.154 1.00 60.22 193 GLN A N 1
ATOM 1548 C CA . GLN A 1 193 ? 14.128 8.757 -22.769 1.00 60.22 193 GLN A CA 1
ATOM 1549 C C . GLN A 1 193 ? 15.096 7.559 -22.686 1.00 60.22 193 GLN A C 1
ATOM 1551 O O . GLN A 1 193 ? 15.369 6.880 -23.674 1.00 60.22 193 GLN A O 1
ATOM 1556 N N . THR A 1 194 ? 15.675 7.330 -21.503 1.00 66.44 194 THR A N 1
ATOM 1557 C CA . THR A 1 194 ? 16.646 6.249 -21.299 1.00 66.44 194 THR A CA 1
ATOM 1558 C C . THR A 1 194 ? 15.969 4.899 -21.514 1.00 66.44 194 THR A C 1
ATOM 1560 O O . THR A 1 194 ? 14.969 4.604 -20.866 1.00 66.44 194 THR A O 1
ATOM 1563 N N . VAL A 1 195 ? 16.556 4.074 -22.381 1.00 78.56 195 VAL A N 1
ATOM 1564 C CA . VAL A 1 195 ? 16.253 2.645 -22.540 1.00 78.56 195 VAL A CA 1
ATOM 1565 C C . VAL A 1 195 ? 17.549 1.888 -22.297 1.00 78.56 195 VAL A C 1
ATOM 1567 O O . VAL A 1 195 ? 18.514 2.048 -23.049 1.00 78.56 195 VAL A O 1
ATOM 1570 N N . ARG A 1 196 ? 17.620 1.097 -21.224 1.00 85.62 196 ARG A N 1
ATOM 1571 C CA . ARG A 1 196 ? 18.838 0.346 -20.898 1.00 85.62 196 ARG A CA 1
ATOM 1572 C C . ARG A 1 196 ? 18.790 -1.042 -21.511 1.00 85.62 196 ARG A C 1
ATOM 1574 O O . ARG A 1 196 ? 17.836 -1.772 -21.302 1.00 85.62 196 ARG A O 1
ATOM 1581 N N . SER A 1 197 ? 19.841 -1.435 -22.217 1.00 85.44 197 SER A N 1
ATOM 1582 C CA . SER A 1 197 ? 19.984 -2.803 -22.740 1.00 85.44 197 SER A CA 1
ATOM 1583 C C . SER A 1 197 ? 20.795 -3.723 -21.818 1.00 85.44 197 SER A C 1
ATOM 1585 O O . SER A 1 197 ? 20.949 -4.896 -22.128 1.00 85.44 197 SER A O 1
ATOM 1587 N N . GLN A 1 198 ? 21.354 -3.189 -20.726 1.00 85.31 198 GLN A N 1
ATOM 1588 C CA . GLN A 1 198 ? 22.082 -3.944 -19.704 1.00 85.31 198 GLN A CA 1
ATOM 1589 C C . GLN A 1 198 ? 22.137 -3.158 -18.385 1.00 85.31 198 GLN A C 1
ATOM 1591 O O . GLN A 1 198 ? 22.125 -1.918 -18.383 1.00 85.31 198 GLN A O 1
ATOM 1596 N N . LEU A 1 199 ? 22.250 -3.887 -17.278 1.00 87.88 199 LEU A N 1
ATOM 1597 C CA . LEU A 1 199 ? 22.502 -3.352 -15.943 1.00 87.88 199 LEU A CA 1
ATOM 1598 C C . LEU A 1 199 ? 23.881 -3.792 -15.457 1.00 87.88 199 LEU A C 1
ATOM 1600 O O . LEU A 1 199 ? 24.382 -4.834 -15.879 1.00 87.88 199 LEU A O 1
ATOM 1604 N N . ALA A 1 200 ? 24.501 -2.986 -14.598 1.00 87.62 200 ALA A N 1
ATOM 1605 C CA . ALA A 1 200 ? 25.712 -3.414 -13.914 1.00 87.62 200 ALA A CA 1
ATOM 1606 C C . ALA A 1 200 ? 25.378 -4.505 -12.879 1.00 87.62 200 ALA A C 1
ATOM 1608 O O . ALA A 1 200 ? 24.246 -4.607 -12.403 1.00 87.62 200 ALA A O 1
ATOM 1609 N N . GLU A 1 201 ? 26.360 -5.336 -12.532 1.00 82.38 201 GLU A N 1
ATOM 1610 C CA . GLU A 1 201 ? 26.162 -6.470 -11.618 1.00 82.38 201 GLU A CA 1
ATOM 1611 C C . GLU A 1 201 ? 25.684 -6.023 -10.225 1.00 82.38 201 GLU A C 1
ATOM 1613 O O . GLU A 1 201 ? 24.850 -6.678 -9.607 1.00 82.38 201 GLU A O 1
ATOM 1618 N N . ASP A 1 202 ? 26.135 -4.859 -9.756 1.00 86.06 202 ASP A N 1
ATOM 1619 C CA . ASP A 1 202 ? 25.717 -4.279 -8.478 1.00 86.06 202 ASP A CA 1
ATOM 1620 C C . ASP A 1 202 ? 24.283 -3.719 -8.496 1.00 86.06 202 ASP A C 1
ATOM 1622 O O . ASP A 1 202 ? 23.658 -3.587 -7.439 1.00 86.06 202 ASP A O 1
ATOM 1626 N N . GLU A 1 203 ? 23.743 -3.423 -9.681 1.00 87.31 203 GLU A N 1
ATOM 1627 C CA . GLU A 1 203 ? 22.346 -3.025 -9.878 1.00 87.31 203 GLU A CA 1
ATOM 1628 C C . GLU A 1 203 ? 21.403 -4.228 -9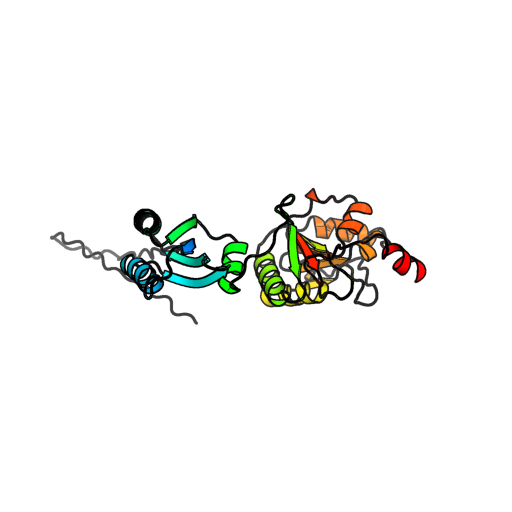.969 1.00 87.31 203 GLU A C 1
ATOM 1630 O O . GLU A 1 203 ? 20.228 -4.101 -9.613 1.00 87.31 203 GLU A O 1
ATOM 1635 N N . MET A 1 204 ? 21.912 -5.393 -10.385 1.00 85.81 204 MET A N 1
ATOM 1636 C CA . MET A 1 204 ? 21.207 -6.683 -10.408 1.00 85.81 204 MET A CA 1
ATOM 1637 C C . MET A 1 204 ? 21.069 -7.266 -8.988 1.00 85.81 204 MET A C 1
ATOM 1639 O O . MET A 1 204 ? 21.374 -8.426 -8.719 1.00 85.81 204 MET A O 1
ATOM 1643 N N . ASN A 1 205 ? 20.584 -6.451 -8.049 1.00 88.94 205 ASN A N 1
ATOM 1644 C CA . ASN A 1 205 ? 20.382 -6.811 -6.651 1.00 88.94 205 ASN A CA 1
ATOM 1645 C C . ASN A 1 205 ? 18.879 -6.963 -6.331 1.00 88.94 205 ASN A C 1
ATOM 1647 O O . ASN A 1 205 ? 18.113 -6.050 -6.633 1.00 88.94 205 ASN A O 1
ATOM 1651 N N . PRO A 1 206 ? 18.429 -8.054 -5.677 1.00 89.50 206 PRO A N 1
ATOM 1652 C CA . PRO A 1 206 ? 17.025 -8.232 -5.279 1.00 89.50 206 PRO A CA 1
ATOM 1653 C C . PRO A 1 206 ? 16.465 -7.120 -4.377 1.00 89.50 206 PRO A C 1
ATOM 1655 O O . PRO A 1 206 ? 15.263 -6.869 -4.354 1.00 89.50 206 PRO A O 1
ATOM 1658 N N . ASN A 1 207 ? 17.340 -6.429 -3.643 1.00 90.19 207 ASN A N 1
ATOM 1659 C CA . ASN A 1 207 ? 16.994 -5.294 -2.792 1.00 90.19 207 ASN A CA 1
ATOM 1660 C C . ASN A 1 207 ? 16.873 -3.963 -3.565 1.00 90.19 207 ASN A C 1
ATOM 1662 O O . ASN A 1 207 ? 16.637 -2.916 -2.960 1.00 90.19 207 ASN A O 1
ATOM 1666 N N . ASN A 1 208 ? 17.083 -3.983 -4.881 1.00 94.19 208 ASN A N 1
ATOM 1667 C CA . ASN A 1 208 ? 16.906 -2.842 -5.768 1.00 94.19 208 ASN A CA 1
ATOM 1668 C C . ASN A 1 208 ? 15.470 -2.803 -6.309 1.00 94.19 208 ASN A C 1
ATOM 1670 O O . ASN A 1 208 ? 14.866 -3.844 -6.569 1.00 94.19 208 ASN A O 1
ATOM 1674 N N . ILE A 1 209 ? 14.933 -1.598 -6.488 1.00 96.44 209 ILE A N 1
ATOM 1675 C CA . ILE A 1 209 ? 13.627 -1.374 -7.112 1.00 96.44 209 ILE A CA 1
ATOM 1676 C C . ILE A 1 209 ? 13.848 -1.001 -8.576 1.00 96.44 209 ILE A C 1
ATOM 1678 O O . ILE A 1 209 ? 14.534 -0.024 -8.880 1.00 96.44 209 ILE A O 1
ATOM 1682 N N . PHE A 1 210 ? 13.245 -1.757 -9.487 1.00 96.50 210 PHE A N 1
ATOM 1683 C CA . PHE A 1 210 ? 13.363 -1.518 -10.922 1.00 96.50 210 PHE A CA 1
ATOM 1684 C C . PHE A 1 210 ? 12.195 -0.676 -11.420 1.00 96.50 210 PHE A C 1
ATOM 1686 O O . PHE A 1 210 ? 11.040 -1.058 -11.260 1.00 96.50 210 PHE A O 1
ATOM 1693 N N . ILE A 1 211 ? 12.492 0.471 -12.024 1.00 95.69 211 ILE A N 1
ATOM 1694 C CA . ILE A 1 211 ? 11.482 1.388 -12.555 1.00 95.69 211 ILE A CA 1
ATOM 1695 C C . ILE A 1 211 ? 11.445 1.241 -14.072 1.00 95.69 211 ILE A C 1
ATOM 1697 O O . ILE A 1 211 ? 12.472 1.395 -14.741 1.00 95.69 211 ILE A O 1
ATOM 1701 N N . ILE A 1 212 ? 10.265 0.924 -14.592 1.00 94.38 212 ILE A N 1
ATOM 1702 C CA . ILE A 1 212 ? 10.011 0.633 -16.000 1.00 94.38 212 ILE A CA 1
ATOM 1703 C C . ILE A 1 212 ? 8.904 1.572 -16.475 1.00 94.38 212 ILE A C 1
ATOM 1705 O O . ILE A 1 212 ? 7.869 1.695 -15.833 1.00 94.38 212 ILE A O 1
ATOM 1709 N N . ASP A 1 213 ? 9.102 2.222 -17.612 1.00 90.94 213 ASP A N 1
ATOM 1710 C CA . ASP A 1 213 ? 8.061 2.977 -18.301 1.00 90.94 213 ASP A CA 1
ATOM 1711 C C . ASP A 1 213 ? 7.507 2.138 -19.456 1.00 90.94 213 ASP A C 1
ATOM 1713 O O . ASP A 1 213 ? 8.225 1.840 -20.415 1.00 90.94 213 ASP A O 1
ATOM 1717 N N . GLY A 1 214 ? 6.238 1.743 -19.367 1.00 86.56 214 GLY A N 1
ATOM 1718 C CA . GLY A 1 214 ? 5.566 0.881 -20.334 1.00 86.56 214 GLY A CA 1
ATOM 1719 C C . GLY A 1 214 ? 5.557 1.430 -21.758 1.00 86.56 214 GLY A C 1
ATOM 1720 O O . GLY A 1 214 ? 5.646 0.648 -22.699 1.00 86.56 214 GLY A O 1
ATOM 1721 N N . ILE A 1 215 ? 5.538 2.756 -21.931 1.00 83.94 215 ILE A N 1
ATOM 1722 C CA . ILE A 1 215 ? 5.555 3.408 -23.251 1.00 83.94 215 ILE A CA 1
ATOM 1723 C C . ILE A 1 215 ? 6.932 3.256 -23.890 1.00 83.94 215 ILE A C 1
ATOM 1725 O O . ILE A 1 215 ? 7.084 2.781 -25.013 1.00 83.94 215 ILE A O 1
ATOM 1729 N N . VAL A 1 216 ? 7.961 3.655 -23.147 1.00 82.81 216 VAL A N 1
ATOM 1730 C CA . VAL A 1 216 ? 9.341 3.692 -23.642 1.00 82.81 216 VAL A CA 1
ATOM 1731 C C . VAL A 1 216 ? 9.887 2.280 -23.858 1.00 82.81 216 VAL A C 1
ATOM 1733 O O . VAL A 1 216 ? 10.624 2.044 -24.814 1.00 82.81 216 VAL A O 1
ATOM 1736 N N . SER A 1 217 ? 9.494 1.341 -22.997 1.00 80.44 217 SER A N 1
ATOM 1737 C CA . SER A 1 217 ? 9.979 -0.045 -23.009 1.00 80.44 217 SER A CA 1
ATOM 1738 C C . SER A 1 217 ? 9.443 -0.889 -24.153 1.00 80.44 217 SER A C 1
ATOM 1740 O O . SER A 1 217 ? 10.039 -1.913 -24.454 1.00 80.44 217 SER A O 1
ATOM 1742 N N . THR A 1 218 ? 8.318 -0.507 -24.754 1.00 76.62 218 THR A N 1
ATOM 1743 C CA . THR A 1 218 ? 7.638 -1.328 -25.766 1.00 76.62 218 THR A CA 1
ATOM 1744 C C . THR A 1 218 ? 7.711 -0.699 -27.155 1.00 76.62 218 THR A C 1
ATOM 1746 O O . THR A 1 218 ? 7.970 -1.394 -28.131 1.00 76.62 218 THR A O 1
ATOM 1749 N N . ILE A 1 219 ? 7.604 0.631 -27.255 1.00 71.06 219 ILE A N 1
ATOM 1750 C CA . ILE A 1 219 ? 7.619 1.337 -28.548 1.00 71.06 219 ILE A CA 1
ATOM 1751 C C . ILE A 1 219 ? 9.047 1.504 -29.099 1.00 71.06 219 ILE A C 1
ATOM 1753 O O . ILE A 1 219 ? 9.245 1.564 -30.310 1.00 71.06 219 ILE A O 1
ATOM 1757 N N . ARG A 1 220 ? 10.066 1.599 -28.231 1.00 65.31 220 ARG A N 1
ATOM 1758 C CA . ARG A 1 220 ? 11.444 1.979 -28.620 1.00 65.31 220 ARG A CA 1
ATOM 1759 C C . ARG A 1 220 ? 12.508 0.929 -28.282 1.00 65.31 220 ARG A C 1
ATOM 1761 O O . ARG A 1 220 ? 13.704 1.228 -28.304 1.00 65.31 220 ARG A O 1
ATOM 1768 N N . SER A 1 221 ? 12.105 -0.294 -27.947 1.00 65.88 221 SER A N 1
ATOM 1769 C CA . SER A 1 221 ? 13.031 -1.330 -27.490 1.00 65.88 221 SER A CA 1
ATOM 1770 C C . SER A 1 221 ? 13.729 -2.073 -28.621 1.00 65.88 221 SER A C 1
ATOM 1772 O O . SER A 1 221 ? 13.122 -2.429 -29.626 1.00 65.88 221 SER A O 1
ATOM 1774 N N . ASN A 1 222 ? 15.003 -2.394 -28.399 1.00 78.56 222 ASN A N 1
ATOM 1775 C CA . ASN A 1 222 ? 15.725 -3.403 -29.168 1.00 78.56 222 ASN A CA 1
ATOM 1776 C C . ASN A 1 222 ? 15.674 -4.769 -28.454 1.00 78.56 222 ASN A C 1
ATOM 1778 O O . ASN A 1 222 ? 15.338 -4.854 -27.273 1.00 78.56 222 ASN A O 1
ATOM 1782 N N . GLU A 1 223 ? 16.073 -5.834 -29.150 1.00 85.50 223 GLU A N 1
ATOM 1783 C CA . GLU A 1 223 ? 16.079 -7.209 -28.620 1.00 85.50 223 GLU A CA 1
ATOM 1784 C C . GLU A 1 223 ? 16.844 -7.342 -27.289 1.00 85.50 223 GLU A C 1
ATOM 1786 O O . GLU A 1 223 ? 16.430 -8.066 -26.387 1.00 85.50 223 GLU A O 1
ATOM 1791 N N . LYS A 1 224 ? 17.932 -6.582 -27.111 1.00 87.00 224 LYS A N 1
ATOM 1792 C CA . LYS A 1 224 ? 18.702 -6.593 -25.858 1.00 87.00 224 LYS A CA 1
ATOM 1793 C C . LYS A 1 224 ? 17.915 -6.021 -24.679 1.00 87.00 224 LYS A C 1
ATOM 1795 O O . LYS A 1 224 ? 18.003 -6.557 -23.581 1.00 87.00 224 LYS A O 1
ATOM 1800 N N . HIS A 1 225 ? 17.158 -4.944 -24.890 1.00 89.06 225 HIS A N 1
ATOM 1801 C CA . HIS A 1 225 ? 16.279 -4.395 -23.855 1.00 89.06 225 HIS A CA 1
ATOM 1802 C C . HIS A 1 225 ? 15.164 -5.377 -23.503 1.00 89.06 225 HIS A C 1
ATOM 1804 O O . HIS A 1 225 ? 14.874 -5.574 -22.330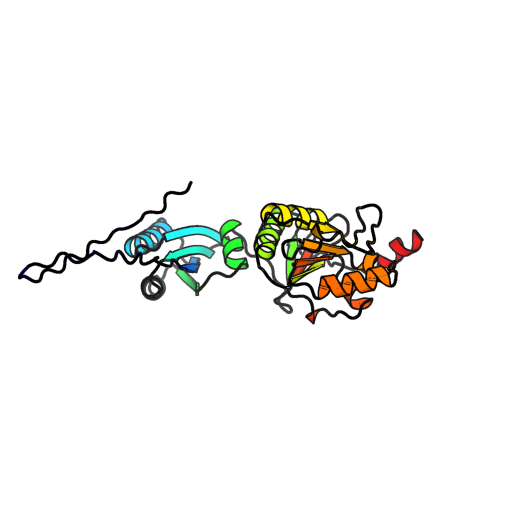 1.00 89.06 225 HIS A O 1
ATOM 1810 N N . TYR A 1 226 ? 14.589 -6.032 -24.510 1.00 88.12 226 TYR A N 1
ATOM 1811 C CA . TYR A 1 226 ? 13.565 -7.046 -24.297 1.00 88.12 226 TYR A CA 1
ATOM 1812 C C . TYR A 1 226 ? 14.075 -8.216 -23.439 1.00 88.12 226 TYR A C 1
ATOM 1814 O O . TYR A 1 226 ? 13.415 -8.608 -22.478 1.00 88.12 226 TYR A O 1
ATOM 1822 N N . ASN A 1 227 ? 15.288 -8.710 -23.705 1.00 91.00 227 ASN A N 1
ATOM 1823 C CA . ASN A 1 227 ? 15.911 -9.739 -22.868 1.00 91.00 227 ASN A CA 1
ATOM 1824 C C . ASN A 1 227 ? 16.160 -9.243 -21.436 1.00 91.00 227 ASN A C 1
ATOM 1826 O O . ASN A 1 227 ? 15.834 -9.945 -20.484 1.00 91.00 227 ASN A O 1
ATOM 1830 N N . LEU A 1 228 ? 16.642 -8.005 -21.270 1.00 91.88 228 LEU A N 1
ATOM 1831 C CA . LEU A 1 228 ? 16.803 -7.414 -19.941 1.00 91.88 228 LEU A CA 1
ATOM 1832 C C . LEU A 1 228 ? 15.468 -7.328 -19.184 1.00 91.88 228 LEU A C 1
ATOM 1834 O O . LEU A 1 228 ? 15.425 -7.607 -17.989 1.00 91.88 228 LEU A O 1
ATOM 1838 N N . LEU A 1 229 ? 14.379 -6.942 -19.855 1.00 92.38 229 LEU A N 1
ATOM 1839 C CA . LEU A 1 229 ? 13.055 -6.896 -19.236 1.00 92.38 229 LEU A CA 1
ATOM 1840 C C . LEU A 1 229 ? 12.617 -8.278 -18.760 1.00 92.38 229 LEU A C 1
ATOM 1842 O O . LEU A 1 229 ? 12.126 -8.379 -17.643 1.00 92.38 229 LEU A O 1
ATOM 1846 N N . LYS A 1 230 ? 12.830 -9.334 -19.552 1.00 92.69 230 LYS A N 1
ATOM 1847 C CA . LYS A 1 230 ? 12.533 -10.718 -19.143 1.00 92.69 230 LYS A CA 1
ATOM 1848 C C . LYS A 1 230 ? 13.289 -11.120 -17.881 1.00 92.69 230 LYS A C 1
ATOM 1850 O O . LYS A 1 230 ? 12.681 -11.618 -16.930 1.00 92.69 230 LYS A O 1
ATOM 1855 N N . ASP A 1 231 ? 14.587 -10.837 -17.843 1.00 93.38 231 ASP A N 1
ATOM 1856 C CA . ASP A 1 231 ? 15.426 -11.119 -16.679 1.00 93.38 231 ASP A CA 1
ATOM 1857 C C . ASP A 1 231 ? 14.896 -10.381 -15.443 1.00 93.38 231 ASP A C 1
ATOM 1859 O O . ASP A 1 231 ? 14.625 -10.998 -14.409 1.00 93.38 231 ASP A O 1
ATOM 1863 N N . ILE A 1 232 ? 14.648 -9.073 -15.574 1.00 94.88 232 ILE A N 1
ATOM 1864 C CA . ILE A 1 232 ? 14.128 -8.238 -14.488 1.00 94.88 232 ILE A CA 1
ATOM 1865 C C . ILE A 1 232 ? 12.750 -8.710 -14.047 1.00 94.88 232 ILE A C 1
ATOM 1867 O O . ILE A 1 232 ? 12.516 -8.770 -12.845 1.00 94.88 232 ILE A O 1
ATOM 1871 N N . MET A 1 233 ? 11.854 -9.078 -14.964 1.00 95.50 233 MET A N 1
ATOM 1872 C CA . MET A 1 233 ? 10.504 -9.545 -14.645 1.00 95.50 233 MET A CA 1
ATOM 1873 C C . MET A 1 233 ? 10.508 -10.867 -13.869 1.00 95.50 233 MET A C 1
ATOM 1875 O O . MET A 1 233 ? 9.729 -11.025 -12.928 1.00 95.50 233 MET A O 1
ATOM 1879 N N . SER A 1 234 ? 11.458 -11.762 -14.143 1.00 94.12 234 SER A N 1
ATOM 1880 C CA . SER A 1 234 ? 11.632 -13.016 -13.391 1.00 94.12 234 SER A CA 1
ATOM 1881 C C . SER A 1 234 ? 12.316 -12.850 -12.022 1.00 94.12 234 SER A C 1
ATOM 1883 O O . SER A 1 234 ? 12.213 -13.719 -11.155 1.00 94.12 234 SER A O 1
ATOM 1885 N N . MET A 1 235 ? 13.007 -11.728 -11.806 1.00 94.31 235 MET A N 1
ATOM 1886 C CA . MET A 1 235 ? 13.837 -11.501 -10.625 1.00 94.31 235 MET A CA 1
ATOM 1887 C C . MET A 1 235 ? 13.008 -11.393 -9.327 1.00 94.31 235 MET A C 1
ATOM 1889 O O . MET A 1 235 ? 11.941 -10.773 -9.336 1.00 94.31 235 MET A O 1
ATOM 1893 N N . PRO A 1 236 ? 13.489 -11.914 -8.178 1.00 94.88 236 PRO A N 1
ATOM 1894 C CA . PRO A 1 236 ? 12.819 -11.784 -6.879 1.00 94.88 236 PRO A CA 1
ATOM 1895 C C . PRO A 1 236 ? 13.018 -10.385 -6.266 1.00 94.88 236 PRO A C 1
ATOM 1897 O O . PRO A 1 236 ? 13.508 -10.240 -5.148 1.00 94.88 236 PRO A O 1
ATOM 1900 N N . SER A 1 237 ? 12.677 -9.359 -7.034 1.00 95.19 237 SER A N 1
ATOM 1901 C CA . SER A 1 237 ? 12.801 -7.942 -6.716 1.00 95.19 237 SER A CA 1
ATOM 1902 C C . SER A 1 237 ? 11.467 -7.231 -6.927 1.00 95.19 237 SER A C 1
ATOM 1904 O O . SER A 1 237 ? 10.534 -7.776 -7.521 1.00 95.19 237 SER A O 1
ATOM 1906 N N . THR A 1 238 ? 11.382 -5.986 -6.464 1.00 97.38 238 THR A N 1
ATOM 1907 C CA . THR A 1 238 ? 10.249 -5.115 -6.774 1.00 97.38 238 THR A CA 1
ATOM 1908 C C . THR A 1 238 ? 10.464 -4.435 -8.122 1.00 97.38 238 THR A C 1
ATOM 1910 O O . THR A 1 238 ? 11.513 -3.832 -8.357 1.00 97.38 238 THR A O 1
ATOM 1913 N N . LYS A 1 239 ? 9.446 -4.465 -8.982 1.00 96.88 239 LYS A N 1
ATOM 1914 C CA . LYS A 1 239 ? 9.376 -3.681 -10.215 1.00 96.88 239 LYS A CA 1
ATOM 1915 C C . LYS A 1 239 ? 8.166 -2.769 -10.151 1.00 96.88 239 LYS A C 1
ATOM 1917 O O . LYS A 1 239 ? 7.073 -3.205 -9.791 1.00 96.88 239 LYS A O 1
ATOM 1922 N N . VAL A 1 240 ? 8.369 -1.511 -10.515 1.00 97.75 240 VAL A N 1
ATOM 1923 C CA . VAL A 1 240 ? 7.294 -0.540 -10.674 1.00 97.75 240 VAL A CA 1
ATOM 1924 C C . VAL A 1 240 ? 7.204 -0.159 -12.141 1.00 97.75 240 VAL A C 1
ATOM 1926 O O . VAL A 1 240 ? 8.151 0.394 -12.699 1.00 97.75 240 VAL A O 1
ATOM 1929 N N . ILE A 1 241 ? 6.070 -0.480 -12.753 1.00 96.50 241 ILE A N 1
ATOM 1930 C CA . ILE A 1 241 ? 5.790 -0.248 -14.165 1.00 96.50 241 ILE A CA 1
ATOM 1931 C C . ILE A 1 241 ? 4.831 0.937 -14.273 1.00 96.50 241 ILE A C 1
ATOM 1933 O O . ILE A 1 241 ? 3.646 0.835 -13.948 1.00 96.50 241 ILE A O 1
ATOM 1937 N N . GLU A 1 242 ? 5.341 2.079 -14.718 1.00 94.38 242 GLU A N 1
ATOM 1938 C CA . GLU A 1 242 ? 4.505 3.197 -15.144 1.00 94.38 242 GLU A CA 1
ATOM 1939 C C . GLU A 1 242 ? 3.834 2.872 -16.482 1.00 94.38 242 GLU A C 1
ATOM 1941 O O . GLU A 1 242 ? 4.403 2.166 -17.312 1.00 94.38 242 GLU A O 1
ATOM 1946 N N . HIS A 1 243 ? 2.635 3.408 -16.711 1.00 91.44 243 HIS A N 1
ATOM 1947 C CA . HIS A 1 243 ? 1.850 3.133 -17.925 1.00 91.44 243 HIS A CA 1
ATOM 1948 C C . HIS A 1 243 ? 1.607 1.622 -18.148 1.00 91.44 243 HIS A C 1
ATOM 1950 O O . HIS A 1 243 ? 1.881 1.107 -19.240 1.00 91.44 243 HIS A O 1
ATOM 1956 N N . PRO A 1 244 ? 1.095 0.893 -17.132 1.00 94.00 244 PRO A N 1
ATOM 1957 C CA . PRO A 1 244 ? 0.933 -0.560 -17.205 1.00 94.00 244 PRO A CA 1
ATOM 1958 C C . PRO A 1 244 ? 0.002 -0.993 -18.345 1.00 94.00 244 PRO A C 1
ATOM 1960 O O . PRO A 1 244 ? 0.168 -2.078 -18.885 1.00 94.00 244 PRO A O 1
ATOM 1963 N N . ASP A 1 245 ? -0.932 -0.138 -18.761 1.00 91.31 245 ASP A N 1
ATOM 1964 C CA . ASP A 1 245 ? -1.876 -0.430 -19.845 1.00 91.31 245 ASP A CA 1
ATOM 1965 C C . ASP A 1 245 ? -1.176 -0.600 -21.196 1.00 91.31 245 ASP A C 1
ATOM 1967 O O . ASP A 1 245 ? -1.458 -1.537 -21.939 1.00 91.31 245 ASP A O 1
ATOM 1971 N N . ILE A 1 246 ? -0.208 0.273 -21.489 1.00 89.31 246 ILE A N 1
ATOM 1972 C CA . ILE A 1 246 ? 0.599 0.185 -22.710 1.00 89.31 246 ILE A CA 1
ATOM 1973 C C . ILE A 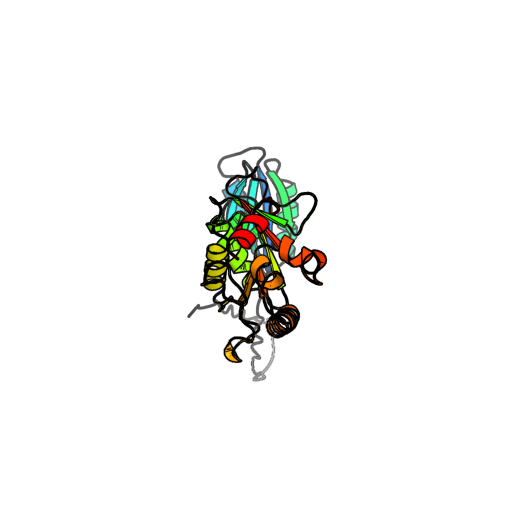1 246 ? 1.588 -0.974 -22.588 1.00 89.31 246 ILE A C 1
ATOM 1975 O O . ILE A 1 246 ? 1.775 -1.715 -23.546 1.00 89.31 246 ILE A O 1
ATOM 1979 N N . PHE A 1 247 ? 2.158 -1.194 -21.400 1.00 92.44 247 PHE A N 1
ATOM 1980 C CA . PHE A 1 247 ? 3.017 -2.352 -21.160 1.00 92.44 247 PHE A CA 1
ATOM 1981 C C . PHE A 1 247 ? 2.291 -3.672 -21.453 1.00 92.44 247 PHE A C 1
ATOM 1983 O O . PHE A 1 247 ? 2.822 -4.496 -22.186 1.00 92.44 247 PHE A O 1
ATOM 1990 N N . VAL A 1 248 ? 1.072 -3.858 -20.943 1.00 93.19 248 VAL A N 1
ATOM 1991 C CA . VAL A 1 248 ? 0.261 -5.063 -21.189 1.00 93.19 248 VAL A CA 1
ATOM 1992 C C . VAL A 1 248 ? -0.134 -5.187 -22.660 1.00 93.19 248 VAL A C 1
ATOM 1994 O O . VAL A 1 248 ? -0.058 -6.269 -23.229 1.00 93.19 248 VAL A O 1
ATOM 1997 N N . ARG A 1 249 ? -0.540 -4.086 -23.302 1.00 89.69 249 ARG A N 1
ATOM 1998 C CA . ARG A 1 249 ? -0.982 -4.115 -24.704 1.00 89.69 249 ARG A CA 1
ATOM 1999 C C . ARG A 1 249 ? 0.138 -4.485 -25.677 1.00 89.69 249 ARG A C 1
ATOM 2001 O O . ARG A 1 249 ? -0.121 -5.156 -26.670 1.00 89.69 249 ARG A O 1
ATOM 2008 N N . GLU A 1 250 ? 1.354 -4.027 -25.404 1.00 88.88 250 GLU A N 1
ATOM 2009 C CA . GLU A 1 250 ? 2.490 -4.114 -26.328 1.00 88.88 250 GLU A CA 1
ATOM 2010 C C . GLU A 1 250 ? 3.541 -5.161 -25.899 1.00 88.88 250 GLU A C 1
ATOM 2012 O O . GLU A 1 250 ? 4.651 -5.187 -26.434 1.00 88.88 250 GLU A O 1
ATOM 2017 N N . SER A 1 251 ? 3.238 -6.014 -24.914 1.00 90.00 251 SER A N 1
ATOM 2018 C CA . SER A 1 251 ? 4.149 -7.066 -24.441 1.00 90.00 251 SER A CA 1
ATOM 2019 C C . SER A 1 251 ? 3.447 -8.416 -24.265 1.00 90.00 251 SER A C 1
ATOM 2021 O O . SER A 1 251 ? 2.275 -8.578 -24.586 1.00 90.00 251 SER A O 1
ATOM 2023 N N . GLU A 1 252 ? 4.189 -9.418 -23.788 1.00 90.62 252 GLU A N 1
ATOM 2024 C CA . GLU A 1 252 ? 3.653 -10.750 -23.470 1.00 90.62 252 GLU A CA 1
ATOM 2025 C C . GLU A 1 252 ? 2.994 -10.824 -22.080 1.00 90.62 252 GLU A C 1
ATOM 2027 O O . GLU A 1 252 ? 2.409 -11.851 -21.740 1.00 90.62 252 GLU A O 1
ATOM 2032 N N . TYR A 1 253 ? 3.103 -9.759 -21.279 1.00 95.06 253 TYR A N 1
ATOM 2033 C CA . TYR A 1 253 ? 2.570 -9.703 -19.921 1.00 95.06 253 TYR A CA 1
ATOM 2034 C C . TYR A 1 253 ? 1.117 -9.238 -19.910 1.00 95.06 253 TYR A C 1
ATOM 2036 O O . TYR A 1 253 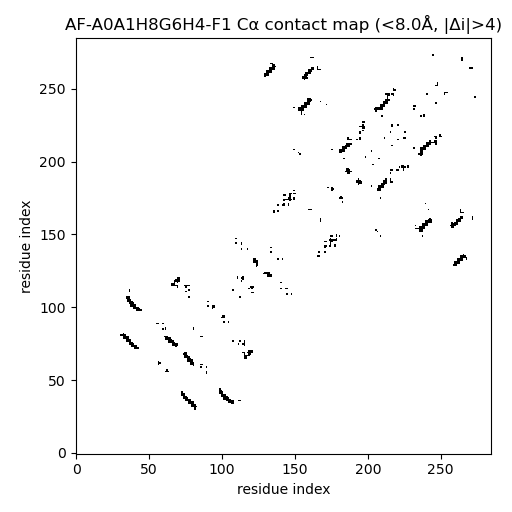? 0.664 -8.464 -20.749 1.00 95.06 253 TYR A O 1
ATOM 2044 N N . THR A 1 254 ? 0.392 -9.674 -18.894 1.00 95.56 254 THR A N 1
ATOM 2045 C CA . THR A 1 254 ? -1.026 -9.403 -18.676 1.00 95.56 254 THR A CA 1
ATOM 2046 C C . THR A 1 254 ? -1.234 -8.715 -17.332 1.00 95.56 254 THR A C 1
ATOM 2048 O O . THR A 1 254 ? -0.332 -8.658 -16.499 1.00 95.56 254 THR A O 1
ATOM 2051 N N . TYR A 1 255 ? -2.441 -8.208 -17.064 1.00 93.62 255 TYR A N 1
ATOM 2052 C CA . TYR A 1 255 ? -2.742 -7.663 -15.736 1.00 93.62 255 TYR A CA 1
ATOM 2053 C C . TYR A 1 255 ? -2.639 -8.708 -14.619 1.00 93.62 255 TYR A C 1
ATOM 2055 O O . TYR A 1 255 ? -2.489 -8.319 -13.462 1.00 93.62 255 TYR A O 1
ATOM 2063 N N . ASP A 1 256 ? -2.709 -10.006 -14.922 1.00 94.50 256 ASP A N 1
ATOM 2064 C CA . ASP A 1 256 ? -2.560 -11.072 -13.925 1.00 94.50 256 ASP A CA 1
ATOM 2065 C C . ASP A 1 256 ? -1.126 -11.189 -13.400 1.00 94.50 256 ASP A C 1
ATOM 2067 O O . ASP A 1 256 ? -0.929 -11.651 -12.279 1.00 94.50 256 ASP A O 1
ATOM 2071 N N . ASP A 1 257 ? -0.147 -10.676 -14.148 1.00 95.56 257 ASP A N 1
ATOM 2072 C CA . ASP A 1 257 ? 1.247 -10.591 -13.713 1.00 95.56 257 ASP A CA 1
ATOM 2073 C C . ASP A 1 257 ? 1.486 -9.461 -12.696 1.00 95.56 257 ASP A C 1
ATOM 2075 O O . ASP A 1 257 ? 2.556 -9.390 -12.097 1.00 95.56 257 ASP A O 1
ATOM 2079 N N . PHE A 1 258 ? 0.509 -8.569 -12.492 1.00 96.44 258 PHE A N 1
ATOM 2080 C CA . PHE A 1 258 ? 0.586 -7.474 -11.527 1.00 96.44 258 PHE A CA 1
ATOM 2081 C C . PHE A 1 258 ? -0.020 -7.878 -10.186 1.00 96.44 258 PHE A C 1
ATOM 2083 O O . PHE A 1 258 ? -1.202 -8.223 -10.104 1.00 96.44 258 PHE A O 1
ATOM 2090 N N . ASP A 1 259 ? 0.758 -7.712 -9.116 1.00 95.19 259 ASP A N 1
ATOM 2091 C CA . ASP A 1 259 ? 0.299 -7.921 -7.742 1.00 95.19 259 ASP A CA 1
ATOM 2092 C C . ASP A 1 259 ? -0.591 -6.776 -7.258 1.00 95.19 259 ASP A C 1
ATOM 2094 O O . ASP A 1 259 ? -1.514 -6.983 -6.467 1.00 95.19 259 ASP A O 1
ATOM 2098 N N . ILE A 1 260 ? -0.266 -5.548 -7.678 1.00 95.12 260 ILE A N 1
ATOM 2099 C CA . ILE A 1 260 ? -0.917 -4.310 -7.246 1.00 95.12 260 ILE A CA 1
ATOM 2100 C C . ILE A 1 260 ? -0.964 -3.324 -8.412 1.00 95.12 260 ILE A C 1
ATOM 2102 O O . ILE A 1 260 ? 0.032 -3.107 -9.100 1.00 95.12 260 ILE A O 1
ATOM 2106 N N . LEU A 1 261 ? -2.108 -2.668 -8.576 1.00 95.94 261 LEU A N 1
ATOM 2107 C CA . LEU A 1 261 ? -2.271 -1.500 -9.430 1.00 95.94 261 LEU A CA 1
ATOM 2108 C C . LEU A 1 261 ? -2.547 -0.275 -8.559 1.00 95.94 261 LEU A C 1
ATOM 2110 O O . LEU A 1 261 ? -3.285 -0.327 -7.576 1.00 95.94 261 LEU A O 1
ATOM 2114 N N . ILE A 1 262 ? -1.925 0.839 -8.907 1.00 96.06 262 ILE A N 1
ATOM 2115 C CA . ILE A 1 262 ? -2.072 2.113 -8.218 1.00 96.06 262 ILE A CA 1
ATOM 2116 C C . ILE A 1 262 ? -2.504 3.144 -9.244 1.00 96.06 262 ILE A C 1
ATOM 2118 O O . ILE A 1 262 ? -1.900 3.256 -10.307 1.00 96.06 262 ILE A O 1
ATOM 2122 N N . GLU A 1 263 ? -3.515 3.930 -8.908 1.00 95.25 263 GLU A N 1
ATOM 2123 C CA . GLU A 1 263 ? -3.978 5.043 -9.721 1.00 95.25 263 GLU A CA 1
ATOM 2124 C C . GLU A 1 263 ? -3.750 6.345 -8.968 1.00 95.25 263 GLU A C 1
ATOM 2126 O O . GLU A 1 263 ? -4.340 6.566 -7.912 1.00 95.25 263 GLU A O 1
ATOM 2131 N N . LEU A 1 264 ? -2.896 7.208 -9.517 1.00 95.12 264 LEU A N 1
ATOM 2132 C CA . LEU A 1 264 ? -2.666 8.547 -8.995 1.00 95.12 264 LEU A CA 1
ATOM 2133 C C . LEU A 1 264 ? -3.387 9.576 -9.872 1.00 95.12 264 LEU A C 1
ATOM 2135 O O . LEU A 1 264 ? -3.014 9.797 -11.028 1.00 95.12 264 LEU A O 1
ATOM 2139 N N . ARG A 1 265 ? -4.418 10.199 -9.300 1.00 93.38 265 ARG A N 1
ATOM 2140 C CA . ARG A 1 265 ? -5.345 11.119 -9.968 1.00 93.38 265 ARG A CA 1
ATOM 2141 C C . ARG A 1 265 ? -5.182 12.560 -9.470 1.00 93.38 265 ARG A C 1
ATOM 2143 O O . ARG A 1 265 ? -4.799 12.793 -8.329 1.00 93.38 265 ARG A O 1
ATOM 2150 N N . ASN A 1 266 ? -5.523 13.561 -10.277 1.00 90.19 266 ASN A N 1
ATOM 2151 C CA . ASN A 1 266 ? -5.635 14.952 -9.815 1.00 90.19 266 ASN A CA 1
ATOM 2152 C C . ASN A 1 266 ? -6.914 15.191 -9.002 1.00 90.19 266 ASN A C 1
ATOM 2154 O O . ASN A 1 266 ? -6.922 16.032 -8.107 1.00 90.19 266 ASN A O 1
ATOM 2158 N N . SER A 1 267 ? -7.988 14.466 -9.315 1.00 88.69 267 SER A N 1
ATOM 2159 C CA . SER A 1 267 ? -9.262 14.522 -8.595 1.00 88.69 267 SER A CA 1
ATOM 2160 C C . SER A 1 267 ? -9.906 13.131 -8.536 1.00 88.69 267 SER A C 1
ATOM 2162 O O . SER A 1 267 ? -9.612 12.307 -9.402 1.00 88.69 267 SER A O 1
ATOM 2164 N N . PRO A 1 268 ? -10.790 12.844 -7.562 1.00 85.56 268 PRO A N 1
ATOM 2165 C CA . PRO A 1 268 ? -11.381 11.510 -7.413 1.00 85.56 268 PRO A CA 1
ATOM 2166 C C . PRO A 1 268 ? -12.106 11.006 -8.670 1.00 85.56 268 PRO A C 1
ATOM 2168 O O . PRO A 1 268 ? -12.048 9.821 -8.985 1.00 85.56 268 PRO A O 1
ATOM 2171 N N . SER A 1 269 ? -12.748 11.909 -9.414 1.00 85.62 269 SER A N 1
ATOM 2172 C CA . SER A 1 269 ? -13.504 11.605 -10.634 1.00 85.62 269 SER A CA 1
ATOM 2173 C C . SER A 1 269 ? -12.668 11.623 -11.916 1.00 85.62 269 SER A C 1
ATOM 2175 O O . SER A 1 269 ? -13.234 11.491 -12.994 1.00 85.62 269 SER A O 1
ATOM 2177 N N . GLU A 1 270 ? -11.354 11.860 -11.839 1.00 86.50 270 GLU A N 1
ATOM 2178 C CA . GLU A 1 270 ? -10.504 11.868 -13.031 1.00 86.50 270 GLU A CA 1
ATOM 2179 C C . GLU A 1 270 ? -10.421 10.460 -13.634 1.00 86.50 270 GLU A C 1
ATOM 2181 O O . GLU A 1 270 ? -10.020 9.506 -12.963 1.00 86.50 270 GLU A O 1
ATOM 2186 N N . GLU A 1 271 ? -10.775 10.347 -14.912 1.00 83.69 271 GLU A N 1
ATOM 2187 C CA . GLU A 1 271 ? -10.530 9.149 -15.708 1.00 83.69 271 GLU A CA 1
ATOM 2188 C C . GLU A 1 271 ? -9.127 9.214 -16.314 1.00 83.69 271 GLU A C 1
ATOM 2190 O O . GLU A 1 271 ? -8.733 10.211 -16.925 1.00 83.69 271 GLU A O 1
ATOM 2195 N N . ILE A 1 272 ? -8.359 8.139 -16.148 1.00 83.31 272 ILE A N 1
ATOM 2196 C CA . ILE A 1 272 ? -7.006 8.034 -16.691 1.00 83.31 272 ILE A CA 1
ATOM 2197 C C . ILE A 1 272 ? -7.113 7.393 -18.080 1.00 83.31 272 ILE A C 1
ATOM 2199 O O . ILE A 1 272 ? -7.164 6.173 -18.208 1.00 83.31 272 ILE A O 1
ATOM 2203 N N . LEU A 1 273 ? -7.175 8.225 -19.121 1.00 75.25 273 LEU A N 1
ATOM 2204 C CA . LEU A 1 273 ? -7.289 7.788 -20.517 1.00 75.25 273 LEU A CA 1
ATOM 2205 C C . LEU A 1 273 ? -5.930 7.872 -21.221 1.00 75.25 273 LEU A C 1
ATOM 2207 O O . LEU A 1 273 ? -5.309 8.934 -21.241 1.00 75.25 273 LEU A O 1
ATOM 2211 N N . TYR A 1 274 ? -5.475 6.767 -21.819 1.00 65.88 274 TYR A N 1
ATOM 2212 C CA . TYR A 1 274 ? -4.145 6.676 -22.440 1.00 65.88 274 TYR A CA 1
ATOM 2213 C C . TYR A 1 274 ? -4.126 6.807 -23.969 1.00 65.88 274 TYR A C 1
ATOM 2215 O O . TYR A 1 274 ? -3.076 7.137 -24.525 1.00 65.88 274 TYR A O 1
ATOM 2223 N N . ASP A 1 275 ? -5.265 6.631 -24.643 1.00 56.97 275 ASP A N 1
ATOM 2224 C CA . ASP A 1 275 ? -5.343 6.632 -26.114 1.00 56.97 275 ASP A CA 1
ATOM 2225 C C . ASP A 1 275 ? -4.921 7.967 -26.752 1.00 56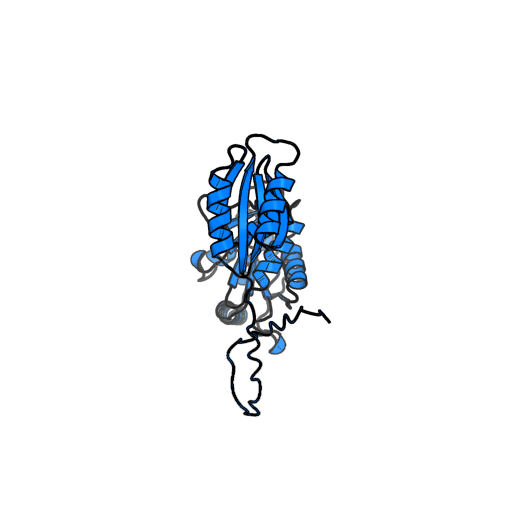.97 275 ASP A C 1
ATOM 2227 O O . ASP A 1 275 ? -4.410 7.995 -27.868 1.00 56.97 275 ASP A O 1
ATOM 2231 N N . THR A 1 276 ? -5.049 9.082 -26.030 1.00 51.97 276 THR A N 1
ATOM 2232 C CA . THR A 1 276 ? -4.667 10.414 -26.526 1.00 51.97 276 THR A CA 1
ATOM 2233 C C . THR A 1 276 ? -3.157 10.687 -26.437 1.00 51.97 276 THR A C 1
ATOM 2235 O O . THR A 1 276 ? -2.652 11.616 -27.069 1.00 51.97 276 THR A O 1
ATOM 2238 N N . PHE A 1 277 ? -2.408 9.907 -25.647 1.00 55.38 277 PHE A N 1
ATOM 2239 C CA . PHE A 1 277 ? -0.988 10.167 -25.373 1.00 55.38 277 PHE A CA 1
ATOM 2240 C C . PHE A 1 277 ? -0.047 9.430 -26.319 1.00 55.38 277 PHE A C 1
ATOM 2242 O O . PHE A 1 277 ? 1.021 9.948 -26.636 1.00 55.38 277 PHE A O 1
ATOM 2249 N N . THR A 1 278 ? -0.436 8.259 -26.823 1.00 52.62 278 THR A N 1
ATOM 2250 C CA . THR A 1 278 ? 0.383 7.525 -27.796 1.00 52.62 278 THR A CA 1
ATOM 2251 C C . THR A 1 278 ? 0.656 8.346 -29.052 1.00 52.62 278 THR A C 1
ATOM 2253 O O . THR A 1 278 ? 1.766 8.287 -29.566 1.00 52.62 278 THR A O 1
ATOM 2256 N N . THR A 1 279 ? -0.302 9.177 -29.479 1.00 47.25 279 THR A N 1
ATOM 2257 C CA . THR A 1 279 ? -0.171 10.038 -30.665 1.00 47.25 279 THR A CA 1
ATOM 2258 C C . THR A 1 279 ? 0.862 11.153 -30.478 1.00 47.25 279 THR A C 1
ATOM 2260 O O . THR A 1 279 ? 1.637 11.436 -31.383 1.00 47.25 279 THR A O 1
ATOM 2263 N N . SER A 1 280 ? 0.944 11.755 -29.288 1.00 47.12 280 SER A N 1
ATOM 2264 C CA . SER A 1 280 ? 1.900 12.846 -29.039 1.00 47.12 280 SER A CA 1
ATOM 2265 C C . SER A 1 280 ? 3.344 12.354 -28.890 1.00 47.12 280 SER A C 1
ATOM 2267 O O . SER A 1 280 ? 4.263 13.054 -29.296 1.00 47.12 280 SER A O 1
ATOM 2269 N N . TYR A 1 281 ? 3.569 11.132 -28.396 1.00 51.44 281 TYR A N 1
ATOM 2270 C CA . TYR A 1 281 ? 4.913 10.531 -28.362 1.00 51.44 281 TYR A CA 1
ATOM 2271 C C . TYR A 1 281 ? 5.368 9.943 -29.706 1.00 51.44 281 TYR A C 1
ATOM 2273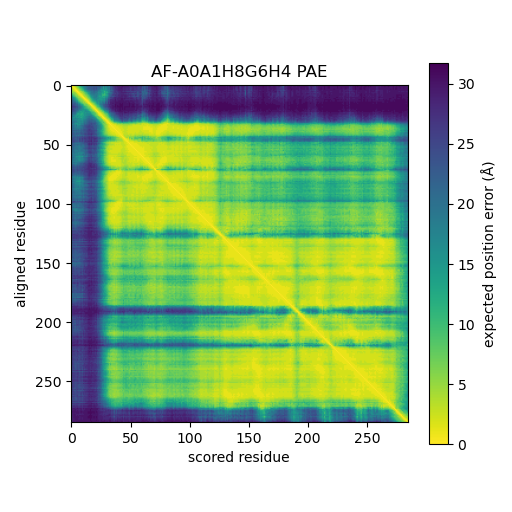 O O . TYR A 1 281 ? 6.573 9.741 -29.895 1.00 51.44 281 TYR A O 1
ATOM 2281 N N . SER A 1 282 ? 4.431 9.654 -30.617 1.00 49.03 282 SER A N 1
ATOM 2282 C CA . SER A 1 282 ? 4.738 9.282 -32.001 1.00 49.03 282 SER A CA 1
ATOM 2283 C C . SER A 1 282 ? 4.996 10.485 -32.909 1.00 49.03 282 SER A C 1
ATOM 2285 O O . SER A 1 282 ? 5.717 10.331 -33.881 1.00 49.03 282 SER A O 1
ATOM 2287 N N . ASP A 1 283 ? 4.455 11.667 -32.603 1.00 42.53 283 ASP A N 1
ATOM 2288 C CA . ASP A 1 283 ? 4.682 12.874 -33.418 1.00 42.53 283 ASP A CA 1
ATOM 2289 C C . ASP A 1 283 ? 6.031 13.566 -33.123 1.00 42.53 283 ASP A C 1
ATOM 2291 O O . ASP A 1 283 ? 6.520 14.331 -33.948 1.00 42.53 283 ASP A O 1
ATOM 2295 N N . ASP A 1 284 ? 6.670 13.248 -31.990 1.00 44.38 284 ASP A N 1
ATOM 2296 C CA . ASP A 1 284 ? 8.062 13.618 -31.668 1.00 44.38 284 ASP A CA 1
ATOM 2297 C C . ASP A 1 284 ? 9.093 12.570 -32.187 1.00 44.38 284 ASP A C 1
ATOM 2299 O O . ASP A 1 284 ? 10.186 12.431 -31.619 1.00 44.38 284 ASP A O 1
ATOM 2303 N N . LEU A 1 285 ? 8.734 11.782 -33.216 1.00 40.81 285 LEU A N 1
ATOM 2304 C CA . LEU A 1 285 ? 9.614 10.838 -33.936 1.00 40.81 285 LEU A CA 1
ATOM 2305 C C . LEU A 1 285 ? 10.336 11.494 -35.121 1.00 40.81 285 LEU A C 1
ATOM 2307 O O . LEU A 1 285 ? 9.673 12.169 -35.938 1.00 40.81 285 LEU A O 1
#

Solvent-accessible surface area (backbone atoms only — not comparable to full-atom values): 16407 Å² total; per-residue (Å²): 141,81,86,74,86,80,82,81,78,80,81,78,77,90,71,88,86,84,92,74,96,68,82,81,79,80,76,81,78,77,80,64,69,45,64,32,28,38,29,34,39,49,77,54,91,52,91,59,54,68,54,56,54,51,50,53,33,53,75,62,64,39,43,76,78,44,71,27,54,29,53,97,53,28,35,29,33,38,32,36,36,71,50,72,64,54,56,53,54,49,53,61,54,49,72,69,38,86,43,44,43,74,78,42,78,45,73,61,48,74,64,55,55,48,14,29,75,72,34,36,76,76,50,58,46,92,88,40,87,45,32,37,48,41,36,50,91,38,46,69,58,51,22,54,50,43,15,58,56,64,62,57,83,44,66,40,35,32,28,39,42,53,58,90,92,61,45,67,68,59,36,53,52,50,7,29,56,70,39,74,34,53,74,45,77,46,19,30,77,84,59,88,59,40,72,45,54,74,77,57,76,85,65,73,37,56,69,28,34,39,31,34,22,18,58,55,57,50,79,70,54,51,73,52,26,53,53,43,49,52,53,58,70,72,34,52,19,41,34,40,28,32,44,40,70,49,30,32,74,64,49,96,52,52,76,86,69,41,69,33,36,37,37,41,27,87,41,93,85,58,78,82,77,60,82,75,51,61,58,60,67,56,70,76,108

Secondary structure (DSSP, 8-state):
---------------------------------EEEEEEEEESS--TTHHHHHHHHHHHTT-EEEEEEEEETTEEEEEEEES-HHHHHHHHHHHTT-TTEEEEEEESPPHHHHHHHHHTSPPEE-SS-TTEEEEEGGGHHHHHHHHHHHTTS-S-EEEEEEE-TTSSHHHHHHHHHHHTT-EEEESEESTTTTEE-S---TTTS-TTEEEEEEHHHHHHS--HHHHHHHHHHHHSSSEEEEESHHHHHHTSS--GGG-SEEEEEESSTT-----HHHHHHHHHT-

Radius of gyration: 25.24 Å; Cα contacts (8 Å, |Δi|>4): 463; chains: 1; bounding box: 50×47×84 Å

Foldseek 3Di:
DDDDDQPPDPPPPPDDDDDDPDDPPPPRPPLDKAKKKWKKFFQDDDPCPVVVLVVLCVVLVKDFPFKAAADDRMIMTIIIDSDVVSLVVSQVVVCPVPRMDTPDIGHDDLQSVLSRVVSYGFDADPVDRQETEDELVCLVSLLSSLLVVQLDWFQAEEEEFEDPPSCRVVSNVSSCVSNVAAEDECADPPPVRDHDLDDDPVCLDQSYEYEAELLSQQVPDDPSSVVVVVVSNNRRHHYYYYPVVSNQVRDPDHCVSHNHYYYYYNDPPDDRDCPVPSVVVVVVD

pLDDT: mean 82.61, std 18.55, range [30.77, 98.0]

Nearest PDB structures (foldseek):
  2qmw-assembly1_B-2  TM=6.428E-01  e=1.056E-02  Staphylococcus aureus subsp. aureus Mu50
  2zho-assembly3_F  TM=6.736E-01  e=1.431E-02  Thermus thermophilus
  3ab4-assembly2_G  TM=7.229E-01  e=6.150E-02  Corynebacterium glutamicum
  4go5-assembly1_X-2  TM=6.035E-01  e=5.125E-02  Mycobacterium tuberculosis
  2zho-assembly2_D  TM=3.967E-01  e=8.286E-03  Thermus thermophilus

Mean predicted aligned error: 10.93 Å

InterPro domains:
  IPR002912 ACT domain [PS51671] (38-113)
  IPR016784 Uncharacterised protein UCP021288 with ACT domain [PIRSF021288] (32-278)
  IPR024514 Domain of unknown function DUF3388 [PF11868] (102-278)
  IPR045865 ACT-like domain [SSF55021] (35-103)